Protein AF-A0A933H9B1-F1 (afdb_monomer)

Secondary structure (DSSP, 8-state):
--HHHHHTTT---HHHHHHSS-PPTTHHHHHHHHHHTT-HHHHHHHHHHHTTSS--S-HHHHHHHHHHHHHHTT-HHHHHHHHHHHHH-TTS-HHHHHHHHHHHHHTTPPPPTTTTT-EEEEEEEEEETTEEEEEEEETTS-EEEE-TTS-EEEE--TTSTTHHHHHHHHHHHHHHHTTSPP--PPP---TT-EEEEEEE-

Solvent-accessible surface area (backbone atoms only — not comparable to full-atom values): 11175 Å² total; per-residue (Å²): 132,61,69,76,60,38,61,66,71,29,63,67,54,71,63,57,60,58,73,71,51,84,66,62,92,54,71,67,38,52,32,52,50,27,51,74,69,67,34,50,66,60,22,48,53,49,49,62,53,47,72,74,44,93,78,62,83,47,67,59,57,54,23,55,54,47,16,50,44,26,43,77,69,70,38,52,69,60,13,51,53,28,33,48,50,47,48,66,44,90,87,55,55,35,58,59,28,35,27,34,38,50,54,36,43,76,72,75,44,77,66,57,83,89,49,36,71,42,52,32,26,36,35,38,36,40,16,39,91,92,44,41,35,37,40,28,23,20,50,73,19,31,35,38,37,35,43,61,86,71,52,75,49,79,43,78,66,79,83,54,85,77,23,57,58,20,32,49,53,24,54,56,46,47,74,47,52,86,78,50,81,91,78,86,77,80,77,85,59,46,64,84,37,75,42,78,47,81,39,48,71

Nearest PDB structures (foldseek):
  2vq2-assembly1_A-2  TM=7.554E-01  e=2.084E+00  Neisseria meningitidis
  8hmd-assembly1_B  TM=7.600E-01  e=7.229E+00  Tetrahymena thermophila
  6af0-assembly1_A  TM=5.732E-01  e=8.019E+00  Thermothelomyces thermophilus ATCC 42464

Sequence (201 aa):
MNELKQSLFAQHDFESLIFENKFRAGGIARIVQDLRSDDIESANHQLDLLRQSEEAEGELWYHIVGAFARHKAGRMLEAKTELRRVAELQSVDSLITLWAWNMLRAWGQLPEDDIARKVLGVVMEVGLDKGMDVMAAYEDGTSRYVSKTGSMIVWDDHGDHNNDLARRIVAAAQAIVNQLPASTAEAVTSTGNVQFSVLTV

Structure (mmCIF, N/CA/C/O backbone):
data_AF-A0A933H9B1-F1
#
_entry.id   AF-A0A933H9B1-F1
#
loop_
_atom_site.group_PDB
_atom_site.id
_atom_site.type_symbol
_atom_site.label_atom_id
_atom_site.label_alt_id
_atom_site.label_comp_id
_atom_site.label_asym_id
_atom_site.label_entity_id
_atom_site.label_seq_id
_atom_site.pdbx_PDB_ins_code
_atom_site.Cartn_x
_atom_site.Cartn_y
_atom_site.Cartn_z
_atom_site.occupancy
_atom_site.B_iso_or_equiv
_atom_site.auth_seq_id
_atom_site.auth_comp_id
_atom_site.auth_asym_id
_atom_site.auth_atom_id
_atom_site.pdbx_PDB_model_num
ATOM 1 N N . MET A 1 1 ? -17.185 -2.429 -1.139 1.00 56.22 1 MET A N 1
ATOM 2 C CA . MET A 1 1 ? -16.485 -1.461 -0.268 1.00 56.22 1 MET A CA 1
ATOM 3 C C . MET A 1 1 ? -16.183 -0.214 -1.098 1.00 56.22 1 MET A C 1
ATOM 5 O O . MET A 1 1 ? -15.917 -0.392 -2.274 1.00 56.22 1 MET A O 1
ATOM 9 N N . ASN A 1 2 ? -16.307 1.008 -0.563 1.00 70.31 2 ASN A N 1
ATOM 10 C CA . ASN A 1 2 ? -15.993 2.240 -1.317 1.00 70.31 2 ASN A CA 1
ATOM 11 C C . ASN A 1 2 ? -14.462 2.374 -1.511 1.00 70.31 2 ASN A C 1
ATOM 13 O O . ASN A 1 2 ? -13.724 2.046 -0.580 1.00 70.31 2 ASN A O 1
ATOM 17 N N . GLU A 1 3 ? -13.995 2.859 -2.666 1.00 72.81 3 GLU A N 1
ATOM 18 C CA . GLU A 1 3 ? -12.570 3.013 -3.037 1.00 72.81 3 GLU A CA 1
ATOM 19 C C . GLU A 1 3 ? -11.773 3.821 -1.999 1.00 72.81 3 GLU A C 1
ATOM 21 O O . GLU A 1 3 ? -10.666 3.443 -1.617 1.00 72.81 3 GLU A O 1
ATOM 26 N N . LEU A 1 4 ? -12.376 4.876 -1.436 1.00 78.62 4 LEU A N 1
ATOM 27 C CA . LEU A 1 4 ? -11.746 5.669 -0.372 1.00 78.62 4 LEU A CA 1
ATOM 28 C C . LEU A 1 4 ? -11.418 4.829 0.866 1.00 78.62 4 LEU A C 1
ATOM 30 O O . LEU A 1 4 ? -10.358 5.009 1.460 1.00 78.62 4 LEU A O 1
ATOM 34 N N . LYS A 1 5 ? -12.286 3.877 1.235 1.00 80.62 5 LYS A N 1
ATOM 35 C CA . LYS A 1 5 ? -12.001 2.958 2.342 1.00 80.62 5 LYS A CA 1
ATOM 36 C C . LYS A 1 5 ? -10.861 2.011 1.968 1.00 80.62 5 LYS A C 1
ATOM 38 O O . LYS A 1 5 ? -9.971 1.829 2.785 1.00 80.62 5 LYS A O 1
ATOM 43 N N . GLN A 1 6 ? -10.841 1.454 0.755 1.00 83.19 6 GLN A N 1
ATOM 44 C CA . GLN A 1 6 ? -9.768 0.546 0.311 1.00 83.19 6 GLN A CA 1
ATOM 45 C C . GLN A 1 6 ? -8.379 1.194 0.366 1.00 83.19 6 GLN A C 1
ATOM 47 O O . GLN A 1 6 ? -7.405 0.524 0.720 1.00 83.19 6 GLN A O 1
ATOM 52 N N . SER A 1 7 ? -8.302 2.504 0.111 1.00 82.75 7 SER A N 1
ATOM 53 C CA . SER A 1 7 ? -7.052 3.262 0.233 1.00 82.75 7 SER A CA 1
ATOM 54 C C . SER A 1 7 ? -6.445 3.236 1.638 1.00 82.75 7 SER A C 1
ATOM 56 O O . SER A 1 7 ? -5.228 3.323 1.780 1.00 82.75 7 SER A O 1
ATOM 58 N N . LEU A 1 8 ? -7.270 3.048 2.674 1.00 87.50 8 LEU A N 1
ATOM 59 C CA . LEU A 1 8 ? -6.830 2.954 4.067 1.00 87.50 8 LEU A CA 1
ATOM 60 C C . LEU A 1 8 ? -6.255 1.578 4.431 1.00 87.50 8 LEU A C 1
ATOM 62 O O . LEU A 1 8 ? -5.571 1.437 5.438 1.00 87.50 8 LEU A O 1
ATOM 66 N N . PHE A 1 9 ? -6.535 0.556 3.620 1.00 87.69 9 PHE A N 1
ATOM 67 C CA . PHE A 1 9 ? -6.059 -0.816 3.824 1.00 87.69 9 PHE A CA 1
ATOM 68 C C . PHE A 1 9 ? -4.889 -1.179 2.899 1.00 87.69 9 PHE A C 1
ATOM 70 O O . PHE A 1 9 ? -4.471 -2.337 2.876 1.00 87.69 9 PHE A O 1
ATOM 77 N N . ALA A 1 10 ? -4.375 -0.219 2.119 1.00 87.38 10 ALA A N 1
ATOM 78 C CA . ALA A 1 10 ? -3.347 -0.453 1.104 1.00 87.38 10 ALA A CA 1
ATOM 79 C C . ALA A 1 10 ? -3.754 -1.532 0.074 1.00 87.38 10 ALA A C 1
ATOM 81 O O . ALA A 1 10 ? -2.950 -2.383 -0.313 1.00 87.38 10 ALA A O 1
ATOM 82 N N . GLN A 1 11 ? -5.028 -1.534 -0.335 1.00 84.56 11 GLN A N 1
ATOM 83 C CA . GLN A 1 11 ? -5.622 -2.567 -1.200 1.00 84.56 11 GLN A CA 1
ATOM 84 C C . GLN A 1 11 ? -5.756 -2.152 -2.673 1.00 84.56 11 GLN A C 1
ATOM 86 O O . GLN A 1 11 ? -6.476 -2.803 -3.427 1.00 84.56 11 GLN A O 1
ATOM 91 N N . HIS A 1 12 ? -5.084 -1.083 -3.098 1.00 82.44 12 HIS A N 1
ATOM 92 C CA . HIS A 1 12 ? -5.056 -0.707 -4.511 1.00 82.44 12 HIS A CA 1
ATOM 93 C C . HIS A 1 12 ? -4.354 -1.779 -5.347 1.00 82.44 12 HIS A C 1
ATOM 95 O O . HIS A 1 12 ? -3.322 -2.319 -4.940 1.00 82.44 12 HIS A O 1
ATOM 101 N N . ASP A 1 13 ? -4.886 -2.058 -6.535 1.00 86.38 13 ASP A N 1
ATOM 102 C CA . ASP A 1 13 ? -4.150 -2.834 -7.525 1.00 86.38 13 ASP A CA 1
ATOM 103 C C . ASP A 1 13 ? -3.008 -2.006 -8.149 1.00 86.38 13 ASP A C 1
ATOM 105 O O . ASP A 1 13 ? -2.852 -0.803 -7.909 1.00 86.38 13 ASP A O 1
ATOM 109 N N . PHE A 1 14 ? -2.165 -2.683 -8.928 1.00 85.38 14 PHE A N 1
ATOM 110 C CA . PHE A 1 14 ? -1.031 -2.063 -9.610 1.00 85.38 14 PHE A CA 1
ATOM 111 C C . PHE A 1 14 ? -1.435 -0.953 -10.581 1.00 85.38 14 PHE A C 1
ATOM 113 O O . PHE A 1 14 ? -0.741 0.062 -10.667 1.00 85.38 14 PHE A O 1
ATOM 120 N N . GLU A 1 15 ? -2.509 -1.166 -11.340 1.00 87.88 15 GLU A N 1
ATOM 121 C CA . GLU A 1 15 ? -2.924 -0.241 -12.389 1.00 87.88 15 GLU A CA 1
ATOM 122 C C . GLU A 1 15 ? -3.432 1.053 -11.771 1.00 87.88 15 GLU A C 1
ATOM 124 O O . GLU A 1 15 ? -2.965 2.118 -12.165 1.00 87.88 15 GLU A O 1
ATOM 129 N N . SER A 1 16 ? -4.278 0.972 -10.744 1.00 86.44 16 SER A N 1
ATOM 130 C CA . SER A 1 16 ? -4.716 2.140 -9.980 1.00 86.44 16 SER A CA 1
ATOM 131 C C . SER A 1 16 ? -3.531 2.895 -9.381 1.00 86.44 16 SER A C 1
ATOM 133 O O . SER A 1 16 ? -3.399 4.098 -9.609 1.00 86.44 16 SER A O 1
ATOM 135 N N . LEU A 1 17 ? -2.607 2.211 -8.688 1.00 85.94 17 LEU A N 1
ATOM 136 C CA . LEU A 1 17 ? -1.476 2.892 -8.044 1.00 85.94 17 LEU A CA 1
ATOM 137 C C . LEU A 1 17 ? -0.591 3.642 -9.053 1.00 85.94 17 LEU A C 1
ATOM 139 O O . LEU A 1 17 ? -0.141 4.754 -8.774 1.00 85.94 17 LEU A O 1
ATOM 143 N N . ILE A 1 18 ? -0.327 3.042 -10.215 1.00 88.75 18 ILE A N 1
ATOM 144 C CA . ILE A 1 18 ? 0.562 3.621 -11.226 1.00 88.75 18 ILE A CA 1
ATOM 145 C C . ILE A 1 18 ? -0.183 4.660 -12.069 1.00 88.75 18 ILE A C 1
ATOM 147 O O . ILE A 1 18 ? 0.321 5.757 -12.298 1.00 88.75 18 ILE A O 1
ATOM 151 N N . PHE A 1 19 ? -1.380 4.352 -12.555 1.00 90.25 19 PHE A N 1
ATOM 152 C CA . PHE A 1 19 ? -2.072 5.192 -13.530 1.00 90.25 19 PHE A CA 1
ATOM 153 C C . PHE A 1 19 ? -2.851 6.354 -12.912 1.00 90.25 19 PHE A C 1
ATOM 155 O O . PHE A 1 19 ? -3.202 7.295 -13.630 1.00 90.25 19 PHE A O 1
ATOM 162 N N . GLU A 1 20 ? -3.077 6.360 -11.606 1.00 86.69 20 GLU A N 1
ATOM 163 C CA . GLU A 1 20 ? -3.646 7.526 -10.923 1.00 86.69 20 GLU A CA 1
ATOM 164 C C . GLU A 1 20 ? -2.553 8.492 -10.439 1.00 86.69 20 GLU A C 1
ATOM 166 O O . GLU A 1 20 ? -2.827 9.667 -10.175 1.00 86.69 20 GLU A O 1
ATOM 171 N N . ASN A 1 21 ? -1.293 8.040 -10.387 1.00 83.81 21 ASN A N 1
ATOM 172 C CA . ASN A 1 21 ? -0.181 8.874 -9.958 1.00 83.81 21 ASN A CA 1
ATOM 173 C C . ASN A 1 21 ? 0.245 9.888 -11.036 1.00 83.81 21 ASN A C 1
ATOM 175 O O . ASN A 1 21 ? 0.303 9.598 -12.235 1.00 83.81 21 ASN A O 1
ATOM 179 N N . LYS A 1 22 ? 0.575 11.106 -10.594 1.00 83.25 22 LYS A N 1
ATOM 180 C CA . LYS A 1 22 ? 1.060 12.192 -11.452 1.00 83.25 22 LYS A CA 1
ATOM 181 C C . LYS A 1 22 ? 2.582 12.238 -11.421 1.00 83.25 22 LYS A C 1
ATOM 183 O O . LYS A 1 22 ? 3.177 12.990 -10.651 1.00 83.25 22 LYS A O 1
ATOM 188 N N . PHE A 1 23 ? 3.204 11.472 -12.307 1.00 82.88 23 PHE A N 1
ATOM 189 C CA . PHE A 1 23 ? 4.649 11.525 -12.502 1.00 82.88 23 PHE A CA 1
ATOM 190 C C . PHE A 1 23 ? 5.071 12.846 -13.146 1.00 82.88 23 PHE A C 1
ATOM 192 O O . PHE A 1 23 ? 4.453 13.323 -14.101 1.00 82.88 23 PHE A O 1
ATOM 199 N N . ARG A 1 24 ? 6.154 13.435 -12.634 1.00 79.56 24 ARG A N 1
ATOM 200 C CA . ARG A 1 24 ? 6.832 14.548 -13.309 1.00 79.56 24 ARG A CA 1
ATOM 201 C C . ARG A 1 24 ? 7.479 14.039 -14.598 1.00 79.56 24 ARG A C 1
ATOM 203 O O . ARG A 1 24 ? 7.803 12.859 -14.703 1.00 79.56 24 ARG A O 1
ATOM 210 N N . ALA A 1 25 ? 7.661 14.928 -15.574 1.00 74.69 25 ALA A N 1
ATOM 211 C CA . ALA A 1 25 ? 8.358 14.587 -16.812 1.00 74.69 25 ALA A CA 1
ATOM 212 C C . ALA A 1 25 ? 9.746 14.000 -16.496 1.00 74.69 25 ALA A C 1
ATOM 214 O O . ALA A 1 25 ? 10.487 14.578 -15.709 1.00 74.69 25 ALA A O 1
ATOM 215 N N . GLY A 1 26 ? 10.070 12.851 -17.093 1.00 84.62 26 GLY A N 1
ATOM 216 C CA . GLY A 1 26 ? 11.287 12.092 -16.802 1.00 84.62 26 GLY A CA 1
ATOM 217 C C . GLY A 1 26 ? 11.176 10.640 -17.271 1.00 84.62 26 GLY A C 1
ATOM 218 O O . GLY A 1 26 ? 10.185 10.263 -17.907 1.00 84.62 26 GLY A O 1
ATOM 219 N N . GLY A 1 27 ? 12.182 9.820 -16.949 1.00 88.81 27 GLY A N 1
ATOM 220 C CA . GLY A 1 27 ? 12.244 8.413 -17.367 1.00 88.81 27 GLY A CA 1
ATOM 221 C C . GLY A 1 27 ? 11.030 7.594 -16.920 1.00 88.81 27 GLY A C 1
ATOM 222 O O . GLY A 1 27 ? 10.402 6.926 -17.740 1.00 88.81 27 GLY A O 1
ATOM 223 N N . ILE A 1 28 ? 10.628 7.724 -15.650 1.00 91.00 28 ILE A N 1
ATOM 224 C CA . ILE A 1 28 ? 9.462 7.014 -15.100 1.00 91.00 28 ILE A CA 1
ATOM 225 C C . ILE A 1 28 ? 8.165 7.391 -15.825 1.00 91.00 28 ILE A C 1
ATOM 227 O O . ILE A 1 28 ? 7.398 6.506 -16.195 1.00 91.00 28 ILE A O 1
ATOM 231 N N . ALA A 1 29 ? 7.924 8.680 -16.088 1.00 91.19 29 ALA A N 1
ATOM 232 C CA . ALA A 1 29 ? 6.714 9.111 -16.791 1.00 91.19 29 ALA A CA 1
ATOM 233 C C . ALA A 1 29 ? 6.613 8.511 -18.202 1.00 91.19 29 ALA A C 1
ATOM 235 O O . ALA A 1 29 ? 5.521 8.128 -18.621 1.00 91.19 29 ALA A O 1
ATOM 236 N N . ARG A 1 30 ? 7.744 8.384 -18.909 1.00 91.81 30 ARG A N 1
ATOM 237 C CA . ARG A 1 30 ? 7.793 7.732 -20.225 1.00 91.81 30 ARG A CA 1
ATOM 238 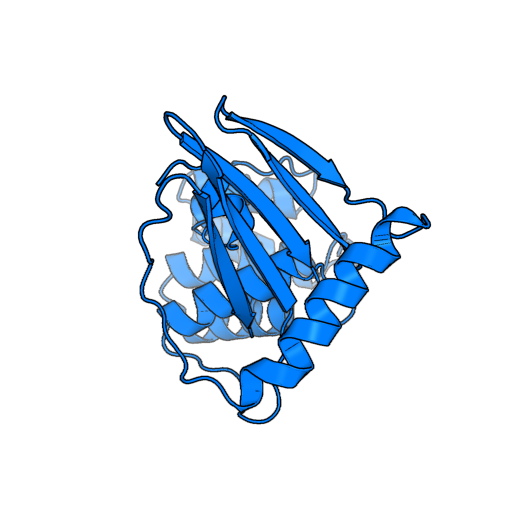C C . ARG A 1 30 ? 7.475 6.240 -20.124 1.00 91.81 30 ARG A C 1
ATOM 240 O O . ARG A 1 30 ? 6.615 5.767 -20.852 1.00 91.81 30 ARG A O 1
ATOM 247 N N . ILE A 1 31 ? 8.089 5.529 -19.176 1.00 94.00 31 ILE A N 1
ATOM 248 C CA . ILE A 1 31 ? 7.812 4.099 -18.948 1.00 94.00 31 ILE A CA 1
ATOM 249 C C . ILE A 1 31 ? 6.322 3.878 -18.652 1.00 94.00 31 ILE A C 1
ATOM 251 O O . ILE A 1 31 ? 5.699 2.967 -19.191 1.00 94.00 31 ILE A O 1
ATOM 255 N N . VAL A 1 32 ? 5.720 4.733 -17.822 1.00 93.88 32 VAL A N 1
ATOM 256 C CA . VAL A 1 32 ? 4.288 4.656 -17.500 1.00 93.88 32 VAL A CA 1
ATOM 257 C C . VAL A 1 32 ? 3.414 4.929 -18.726 1.00 93.88 32 VAL A C 1
ATOM 259 O O . VAL A 1 32 ? 2.363 4.307 -18.867 1.00 93.88 32 VAL A O 1
ATOM 262 N N . GLN A 1 33 ? 3.826 5.821 -19.629 1.00 94.62 33 GLN A N 1
ATOM 263 C CA . GLN A 1 33 ? 3.119 6.055 -20.890 1.00 94.62 33 GLN A CA 1
ATOM 264 C C . GLN A 1 33 ? 3.157 4.827 -21.813 1.00 94.62 33 GLN A C 1
ATOM 266 O O . GLN A 1 33 ? 2.121 4.477 -22.387 1.00 94.62 33 GLN A O 1
ATOM 271 N N . ASP A 1 34 ? 4.306 4.157 -21.914 1.00 96.44 34 ASP A N 1
ATOM 272 C CA . ASP A 1 34 ? 4.452 2.917 -22.686 1.00 96.44 34 ASP A CA 1
ATOM 273 C C . ASP A 1 34 ? 3.537 1.823 -22.110 1.00 96.44 34 ASP A C 1
ATOM 275 O O . ASP A 1 34 ? 2.743 1.223 -22.833 1.00 96.44 34 ASP A O 1
ATOM 279 N N . LEU A 1 35 ? 3.530 1.662 -20.780 1.00 95.81 35 LEU A N 1
ATOM 280 C CA . LEU A 1 35 ? 2.650 0.721 -20.076 1.00 95.81 35 LEU A CA 1
ATOM 281 C C . LEU A 1 35 ? 1.156 1.015 -20.276 1.00 95.81 35 LEU A C 1
ATOM 283 O O . LEU A 1 35 ? 0.371 0.084 -20.433 1.00 95.81 35 LEU A O 1
ATOM 287 N N . ARG A 1 36 ? 0.743 2.291 -20.293 1.00 94.38 36 ARG A N 1
ATOM 288 C CA . ARG A 1 36 ? -0.650 2.677 -20.609 1.00 94.38 36 ARG A CA 1
ATOM 289 C C . ARG A 1 36 ? -1.050 2.321 -22.037 1.00 94.38 36 ARG A C 1
ATOM 291 O O . ARG A 1 36 ? -2.233 2.136 -22.304 1.00 94.38 36 ARG A O 1
ATOM 298 N N . SER A 1 37 ? -0.075 2.280 -22.939 1.00 95.31 37 SER A N 1
ATOM 299 C CA . SER A 1 37 ? -0.269 1.950 -24.351 1.00 95.31 37 SER A CA 1
ATOM 300 C C . SER A 1 37 ? -0.103 0.449 -24.625 1.00 95.31 37 SER A C 1
ATOM 302 O O . SER A 1 37 ? -0.130 0.050 -25.784 1.00 95.31 37 SER A O 1
ATOM 304 N N . ASP A 1 38 ? 0.065 -0.360 -23.569 1.00 95.31 38 ASP A N 1
ATOM 305 C CA . ASP A 1 38 ? 0.368 -1.798 -23.617 1.00 95.31 38 ASP A CA 1
ATOM 306 C C . ASP A 1 38 ? 1.674 -2.138 -24.370 1.00 95.31 38 ASP A C 1
ATOM 308 O O . ASP A 1 38 ? 1.895 -3.270 -24.794 1.00 95.31 38 ASP A O 1
ATOM 312 N N . ASP A 1 39 ? 2.588 -1.167 -24.504 1.00 97.25 39 ASP A N 1
ATOM 313 C CA . ASP A 1 39 ? 3.920 -1.365 -25.085 1.00 97.25 39 ASP A CA 1
ATOM 314 C C . ASP A 1 39 ? 4.902 -1.852 -24.007 1.00 97.25 39 ASP A C 1
ATOM 316 O O . ASP A 1 39 ? 5.760 -1.130 -23.487 1.00 97.25 39 ASP A O 1
ATOM 320 N N . ILE A 1 40 ? 4.720 -3.114 -23.615 1.00 96.62 40 ILE A N 1
ATOM 321 C CA . ILE A 1 40 ? 5.489 -3.746 -22.538 1.00 96.62 40 ILE A CA 1
ATOM 322 C C . ILE A 1 40 ? 6.974 -3.889 -22.911 1.00 96.62 40 ILE A C 1
ATOM 324 O O . ILE A 1 40 ? 7.836 -3.825 -22.030 1.00 96.62 40 ILE A O 1
ATOM 328 N N . GLU A 1 41 ? 7.298 -4.069 -24.193 1.00 95.62 41 GLU A N 1
ATOM 329 C CA . GLU A 1 41 ? 8.686 -4.176 -24.655 1.00 95.62 41 GLU A CA 1
ATOM 330 C C . GLU A 1 41 ? 9.421 -2.840 -24.525 1.00 95.62 41 GLU A C 1
ATOM 332 O O . GLU A 1 41 ? 10.493 -2.802 -23.910 1.00 95.62 41 GLU A O 1
ATOM 337 N N . SER A 1 42 ? 8.825 -1.741 -25.011 1.00 96.56 42 SER A N 1
ATOM 338 C CA . SER A 1 42 ? 9.404 -0.403 -24.848 1.00 96.56 42 SER A CA 1
ATOM 339 C C . SER A 1 42 ? 9.555 -0.044 -23.371 1.00 96.56 42 SER A C 1
ATOM 341 O O . SER A 1 42 ? 10.641 0.361 -22.948 1.00 96.56 42 SER A O 1
ATOM 343 N N . ALA A 1 43 ? 8.527 -0.300 -22.551 1.00 96.19 43 ALA A N 1
ATOM 344 C CA . ALA A 1 43 ? 8.573 -0.025 -21.117 1.00 96.19 43 ALA A CA 1
ATOM 345 C C . ALA A 1 43 ? 9.756 -0.725 -20.421 1.00 96.19 43 ALA A C 1
ATOM 347 O O . ALA A 1 43 ? 10.486 -0.107 -19.641 1.00 96.19 43 ALA A O 1
ATOM 348 N N . ASN A 1 44 ? 9.976 -2.010 -20.718 1.00 93.94 44 ASN A N 1
ATOM 349 C CA . ASN A 1 44 ? 11.092 -2.768 -20.150 1.00 93.94 44 ASN A CA 1
ATOM 350 C C . ASN A 1 44 ? 12.451 -2.293 -20.685 1.00 93.94 44 ASN A C 1
ATOM 352 O O . ASN A 1 44 ? 13.398 -2.185 -19.908 1.00 93.94 44 ASN A O 1
ATOM 356 N N . HIS A 1 45 ? 12.543 -1.941 -21.969 1.00 93.62 45 HIS A N 1
ATOM 357 C CA . HIS A 1 45 ? 13.762 -1.364 -22.529 1.00 93.62 45 HIS A CA 1
ATOM 358 C C . HIS A 1 45 ? 14.125 -0.027 -21.860 1.00 93.62 45 HIS A C 1
ATOM 360 O O . HIS A 1 45 ? 15.275 0.188 -21.477 1.00 93.62 45 HIS A O 1
ATOM 366 N N . GLN A 1 46 ? 13.144 0.857 -21.656 1.00 92.06 46 GLN A N 1
ATOM 367 C CA . GLN A 1 46 ? 13.347 2.134 -20.967 1.00 92.06 46 GLN A CA 1
ATOM 368 C C . GLN A 1 46 ? 13.751 1.936 -19.495 1.00 92.06 46 GLN A C 1
ATOM 370 O O . GLN A 1 46 ? 14.591 2.685 -19.000 1.00 92.06 46 GLN A O 1
ATOM 375 N N . LEU A 1 47 ? 13.219 0.918 -18.805 1.00 91.38 47 LEU A N 1
ATOM 376 C CA . LEU A 1 47 ? 13.655 0.555 -17.447 1.00 91.38 47 LEU A CA 1
ATOM 377 C C . LEU A 1 47 ? 15.137 0.156 -17.405 1.00 91.38 47 LEU A C 1
ATOM 379 O O . LEU A 1 47 ? 15.867 0.616 -16.526 1.00 91.38 47 LEU A O 1
ATOM 383 N N . ASP A 1 48 ? 15.595 -0.654 -18.362 1.00 89.56 48 ASP A N 1
ATOM 384 C CA . ASP A 1 48 ? 16.994 -1.090 -18.430 1.00 89.56 48 ASP A CA 1
ATOM 385 C C . ASP A 1 48 ? 17.958 0.070 -18.723 1.00 89.56 48 ASP A C 1
ATOM 387 O O . ASP A 1 48 ? 19.077 0.089 -18.200 1.00 89.56 48 ASP A O 1
ATOM 391 N N . LEU A 1 49 ? 17.520 1.052 -19.520 1.00 89.00 49 LEU A N 1
ATOM 392 C CA . LEU A 1 49 ? 18.262 2.293 -19.757 1.00 89.00 49 LEU A CA 1
ATOM 393 C C . LEU A 1 49 ? 18.288 3.185 -18.510 1.00 89.00 49 LEU A C 1
ATOM 395 O O . LEU A 1 49 ? 19.352 3.666 -18.122 1.00 89.00 49 LEU A O 1
ATOM 399 N N . LEU A 1 50 ? 17.136 3.377 -17.858 1.00 87.44 50 LEU A N 1
ATOM 400 C CA . LEU A 1 50 ? 17.010 4.226 -16.671 1.00 87.44 50 LEU A CA 1
ATOM 401 C C . LEU A 1 50 ? 17.884 3.715 -15.520 1.00 87.44 50 LEU A C 1
ATOM 403 O O . LEU A 1 50 ? 18.532 4.512 -14.846 1.00 87.44 50 LEU A O 1
ATOM 407 N N . ARG A 1 51 ? 17.988 2.389 -15.357 1.00 83.19 51 ARG A N 1
ATOM 408 C CA . ARG A 1 51 ? 18.874 1.748 -14.370 1.00 83.19 51 ARG A CA 1
ATOM 409 C C . ARG A 1 51 ? 20.346 2.149 -14.521 1.00 83.19 51 ARG A C 1
ATOM 411 O O . ARG A 1 51 ? 21.087 2.112 -13.543 1.00 83.19 51 ARG A O 1
ATOM 418 N N . GLN A 1 52 ? 20.782 2.463 -15.739 1.00 77.94 52 GLN A N 1
ATOM 419 C CA . GLN A 1 52 ? 22.168 2.831 -16.044 1.00 77.94 52 GLN A CA 1
ATOM 420 C C . GLN A 1 52 ? 22.423 4.340 -15.920 1.00 77.94 52 GLN A C 1
ATOM 422 O O . GLN A 1 52 ? 23.569 4.769 -16.025 1.00 77.94 52 GLN A O 1
ATOM 427 N N . SER A 1 53 ? 21.376 5.142 -15.714 1.00 69.12 53 SER A N 1
ATOM 428 C CA . SER A 1 53 ? 21.474 6.595 -15.577 1.00 69.12 53 SER A CA 1
ATOM 429 C C . SER A 1 53 ? 21.635 7.023 -14.114 1.00 69.12 53 SER A C 1
ATOM 431 O O . SER A 1 53 ? 21.137 6.362 -13.206 1.00 69.12 53 SER A O 1
ATOM 433 N N . GLU A 1 54 ? 22.288 8.163 -13.883 1.00 61.00 54 GLU A N 1
ATOM 434 C CA . GLU A 1 54 ? 22.358 8.810 -12.559 1.00 61.00 54 GLU A CA 1
ATOM 435 C C . GLU A 1 54 ? 21.038 9.520 -12.179 1.00 61.00 54 GLU A C 1
ATOM 437 O O . GLU A 1 54 ? 20.881 9.980 -11.052 1.00 61.00 54 GLU A O 1
ATOM 442 N N . GLU A 1 55 ? 20.061 9.574 -13.096 1.00 59.88 55 GLU A N 1
ATOM 443 C CA . GLU A 1 55 ? 18.742 10.206 -12.933 1.00 59.88 55 GLU A CA 1
ATOM 444 C C . GLU A 1 55 ? 17.750 9.351 -12.125 1.00 59.88 55 GLU A C 1
ATOM 446 O O . GLU A 1 55 ? 16.541 9.425 -12.345 1.00 59.88 55 GLU A O 1
ATOM 451 N N . ALA A 1 56 ? 18.217 8.535 -11.177 1.00 57.72 56 ALA A N 1
ATOM 452 C CA . ALA A 1 56 ? 17.340 7.757 -10.302 1.00 57.72 56 ALA A CA 1
ATOM 453 C C . ALA A 1 56 ? 16.636 8.658 -9.261 1.00 57.72 56 ALA A C 1
ATOM 455 O O . ALA A 1 56 ? 16.725 8.441 -8.052 1.00 57.72 56 ALA A O 1
ATOM 456 N N . GLU A 1 57 ? 15.916 9.686 -9.726 1.00 51.25 57 GLU A N 1
ATOM 457 C CA . GLU A 1 57 ? 14.852 10.335 -8.971 1.00 51.25 57 GLU A CA 1
ATOM 458 C C . GLU A 1 57 ? 13.798 9.270 -8.638 1.00 51.25 57 GLU A C 1
ATOM 460 O O . GLU A 1 57 ? 12.928 8.920 -9.436 1.00 51.25 57 GLU A O 1
ATOM 465 N N . GLY A 1 58 ? 13.917 8.742 -7.420 1.00 63.22 58 GLY A N 1
ATOM 466 C CA . GLY A 1 58 ? 12.953 7.861 -6.779 1.00 63.22 58 GLY A CA 1
ATOM 467 C C . GLY A 1 58 ? 13.205 6.378 -7.030 1.00 63.22 58 GLY A C 1
ATOM 468 O O . GLY A 1 58 ? 12.436 5.745 -7.753 1.00 63.22 58 GLY A O 1
ATOM 469 N N . GLU A 1 59 ? 14.208 5.808 -6.349 1.00 75.62 59 GLU A N 1
ATOM 470 C CA . GLU A 1 59 ? 14.434 4.352 -6.220 1.00 75.62 59 GLU A CA 1
ATOM 471 C C . GLU A 1 59 ? 13.112 3.584 -6.009 1.00 75.62 59 GLU A C 1
ATOM 473 O O . GLU A 1 59 ? 12.854 2.572 -6.661 1.00 75.62 59 GLU A O 1
ATOM 478 N N . LEU A 1 60 ? 12.203 4.150 -5.207 1.00 87.50 60 LEU A N 1
ATOM 479 C CA . LEU A 1 60 ? 10.853 3.635 -4.987 1.00 87.50 60 LEU A CA 1
ATOM 480 C C . LEU A 1 60 ? 10.043 3.425 -6.281 1.00 87.50 60 LEU A C 1
ATOM 482 O O . LEU A 1 60 ? 9.560 2.323 -6.542 1.00 87.50 60 LEU A O 1
ATOM 486 N N . TRP A 1 61 ? 9.862 4.471 -7.092 1.00 89.00 61 TRP A N 1
ATOM 487 C CA . TRP A 1 61 ? 8.998 4.402 -8.275 1.00 89.00 61 TRP A CA 1
ATOM 488 C C . TRP A 1 61 ? 9.608 3.568 -9.393 1.00 89.00 61 TRP A C 1
ATOM 490 O O . TRP A 1 61 ? 8.867 2.892 -10.107 1.00 89.00 61 TRP A O 1
ATOM 500 N N . TYR A 1 62 ? 10.938 3.545 -9.500 1.00 90.56 62 TYR A N 1
ATOM 501 C CA . TYR A 1 62 ? 11.631 2.603 -10.374 1.00 90.56 62 TYR A CA 1
ATOM 502 C C . TYR A 1 62 ? 11.251 1.153 -10.032 1.00 90.56 62 TYR A C 1
ATOM 504 O O . TYR A 1 62 ? 10.873 0.390 -10.924 1.00 90.56 62 TYR A O 1
ATOM 512 N N . HIS A 1 63 ? 11.278 0.781 -8.749 1.00 92.69 63 HIS A N 1
ATOM 513 C CA . HIS A 1 63 ? 10.935 -0.575 -8.322 1.00 92.69 63 HIS A CA 1
ATOM 514 C C . HIS A 1 63 ? 9.441 -0.894 -8.485 1.00 92.69 63 HIS A C 1
ATOM 516 O O . HIS A 1 63 ? 9.108 -1.967 -8.989 1.00 92.69 63 HIS A O 1
ATOM 522 N N . ILE A 1 64 ? 8.533 0.033 -8.151 1.00 93.50 64 ILE A N 1
ATOM 523 C CA . ILE A 1 64 ? 7.078 -0.164 -8.322 1.00 93.50 64 ILE A CA 1
ATOM 524 C C . ILE A 1 64 ? 6.717 -0.363 -9.801 1.00 93.50 64 ILE A C 1
ATOM 526 O O . ILE A 1 64 ? 6.077 -1.353 -10.168 1.00 93.50 64 ILE A O 1
ATOM 530 N N . VAL A 1 65 ? 7.150 0.559 -10.665 1.00 94.38 65 VAL A N 1
ATOM 531 C CA . VAL A 1 65 ? 6.858 0.515 -12.107 1.00 94.38 65 VAL A CA 1
ATOM 532 C C . VAL A 1 65 ? 7.564 -0.676 -12.757 1.00 94.38 65 VAL A C 1
ATOM 534 O O . VAL A 1 65 ? 6.980 -1.377 -13.585 1.00 94.38 65 VAL A O 1
ATOM 537 N N . GLY A 1 66 ? 8.794 -0.964 -12.327 1.00 94.56 66 GLY A N 1
ATOM 538 C CA . GLY A 1 66 ? 9.553 -2.127 -12.760 1.00 94.56 66 GLY A CA 1
ATOM 539 C C . GLY A 1 66 ? 8.889 -3.454 -12.398 1.00 94.56 66 GLY A C 1
ATOM 540 O O . GLY A 1 66 ? 8.883 -4.369 -13.223 1.00 94.56 66 GLY A O 1
ATOM 541 N N . ALA A 1 67 ? 8.311 -3.573 -11.200 1.00 95.94 67 ALA A N 1
ATOM 542 C CA . ALA A 1 67 ? 7.561 -4.758 -10.796 1.00 95.94 67 ALA A CA 1
ATOM 543 C C . ALA A 1 67 ? 6.348 -4.981 -11.711 1.00 95.94 67 ALA A C 1
ATOM 545 O O . ALA A 1 67 ? 6.129 -6.096 -12.189 1.00 95.94 67 ALA A O 1
ATOM 546 N N . PHE A 1 68 ? 5.609 -3.914 -12.024 1.00 95.88 68 PHE A N 1
ATOM 547 C CA . PHE A 1 68 ? 4.445 -3.983 -12.904 1.00 95.88 68 PHE A CA 1
ATOM 548 C C . PHE A 1 68 ? 4.800 -4.365 -14.346 1.00 95.88 68 PHE A C 1
ATOM 550 O O . PHE A 1 68 ? 4.201 -5.287 -14.901 1.00 95.88 68 PHE A O 1
ATOM 557 N N . ALA A 1 69 ? 5.814 -3.726 -14.936 1.00 96.31 69 ALA A N 1
ATOM 558 C CA . ALA A 1 69 ? 6.262 -4.029 -16.297 1.00 96.31 69 ALA A CA 1
ATOM 559 C C . ALA A 1 69 ? 6.726 -5.490 -16.443 1.00 96.31 69 ALA A C 1
ATOM 561 O O . ALA A 1 69 ? 6.401 -6.168 -17.421 1.00 96.31 69 ALA A O 1
ATOM 562 N N . ARG A 1 70 ? 7.445 -6.009 -15.439 1.00 95.44 70 ARG A N 1
ATOM 563 C CA . ARG A 1 70 ? 7.884 -7.413 -15.391 1.00 95.44 70 ARG A CA 1
ATOM 564 C C . ARG A 1 70 ? 6.721 -8.372 -15.180 1.00 95.44 70 ARG A C 1
ATOM 566 O O . ARG A 1 70 ? 6.702 -9.430 -15.804 1.00 95.44 70 ARG A O 1
ATOM 573 N N . HIS A 1 71 ? 5.741 -8.001 -14.356 1.00 96.00 71 HIS A N 1
ATOM 574 C CA . HIS A 1 71 ? 4.518 -8.777 -14.176 1.00 96.00 71 HIS A CA 1
ATOM 575 C C . HIS A 1 71 ? 3.742 -8.910 -15.495 1.00 96.00 71 HIS A C 1
ATOM 577 O O . HIS A 1 71 ? 3.436 -10.031 -15.902 1.00 96.00 71 HIS A O 1
ATOM 583 N N . LYS A 1 72 ? 3.516 -7.795 -16.208 1.00 95.00 72 LYS A N 1
ATOM 584 C CA . LYS A 1 72 ? 2.874 -7.776 -17.536 1.00 95.00 72 LYS A CA 1
ATOM 585 C C . LYS A 1 72 ? 3.647 -8.598 -18.574 1.00 95.00 72 LYS A C 1
ATOM 587 O O . LYS A 1 72 ? 3.035 -9.272 -19.393 1.00 95.00 72 LYS A O 1
ATOM 592 N N . ALA A 1 73 ? 4.977 -8.626 -18.488 1.00 95.56 73 ALA A N 1
ATOM 593 C CA . ALA A 1 73 ? 5.836 -9.455 -19.338 1.00 95.56 73 ALA A CA 1
ATOM 594 C C . ALA A 1 73 ? 5.888 -10.951 -18.940 1.00 95.56 73 ALA A C 1
ATOM 596 O O . ALA A 1 73 ? 6.672 -11.707 -19.511 1.00 95.56 73 ALA A O 1
ATOM 597 N N . GLY A 1 74 ? 5.136 -11.395 -17.923 1.00 95.81 74 GLY A N 1
ATOM 598 C CA . GLY A 1 74 ? 5.177 -12.776 -17.417 1.00 95.81 74 GLY A CA 1
ATOM 599 C C . GLY A 1 74 ? 6.430 -13.124 -16.596 1.00 95.81 74 GLY A C 1
ATOM 600 O O . GLY A 1 74 ? 6.619 -14.273 -16.192 1.00 95.81 74 GLY A O 1
ATOM 601 N N . ARG A 1 75 ? 7.282 -12.140 -16.289 1.00 96.12 75 ARG A N 1
ATOM 602 C CA . ARG A 1 75 ? 8.557 -12.292 -15.564 1.00 96.12 75 ARG A CA 1
ATOM 603 C C . ARG A 1 75 ? 8.340 -12.187 -14.055 1.00 96.12 75 ARG A C 1
ATOM 605 O O . ARG A 1 75 ? 8.871 -11.312 -13.374 1.00 96.12 75 ARG A O 1
ATOM 612 N N . MET A 1 76 ? 7.529 -13.103 -13.525 1.00 96.44 76 MET A N 1
ATOM 613 C CA . MET A 1 76 ? 7.029 -13.068 -12.143 1.00 96.44 76 MET A CA 1
ATOM 614 C C . MET A 1 76 ? 8.137 -13.066 -11.078 1.00 96.44 76 MET A C 1
ATOM 616 O O . MET A 1 76 ? 7.993 -12.409 -10.050 1.00 96.44 76 MET A O 1
ATOM 620 N N . LEU A 1 77 ? 9.238 -13.794 -11.298 1.00 97.06 77 LEU A N 1
ATOM 621 C CA . LEU A 1 77 ? 10.352 -13.817 -10.345 1.00 97.06 77 LEU A CA 1
ATOM 622 C C . LEU A 1 77 ? 10.980 -12.428 -10.201 1.00 97.06 77 LEU A C 1
ATOM 624 O O . LEU A 1 77 ? 11.133 -11.942 -9.086 1.00 97.06 77 LEU A O 1
ATOM 628 N N . GLU A 1 78 ? 11.272 -11.772 -11.324 1.00 95.75 78 GLU A N 1
ATOM 629 C CA . GLU A 1 78 ? 11.832 -10.424 -11.309 1.00 95.75 78 GLU A CA 1
ATOM 630 C C . GLU A 1 78 ? 10.835 -9.416 -10.721 1.00 95.75 78 GLU A C 1
ATOM 632 O O . GLU A 1 78 ? 11.221 -8.576 -9.916 1.00 95.75 78 GLU A O 1
ATOM 637 N N . ALA A 1 79 ? 9.543 -9.530 -11.055 1.00 96.44 79 ALA A N 1
ATOM 638 C CA . ALA A 1 79 ? 8.502 -8.669 -10.492 1.00 96.44 79 ALA A CA 1
ATOM 639 C C . ALA A 1 79 ? 8.451 -8.742 -8.955 1.00 96.44 79 ALA A C 1
ATOM 641 O O . ALA A 1 79 ? 8.418 -7.713 -8.280 1.00 96.44 79 ALA A O 1
ATOM 642 N N . LYS A 1 80 ? 8.510 -9.959 -8.397 1.00 97.00 80 LYS A N 1
ATOM 643 C CA . LYS A 1 80 ? 8.585 -10.187 -6.947 1.00 97.00 80 LYS A CA 1
ATOM 644 C C . LYS A 1 80 ? 9.854 -9.603 -6.339 1.00 97.00 80 LYS A C 1
ATOM 646 O O . LYS A 1 80 ? 9.786 -9.034 -5.256 1.00 97.00 80 LYS A O 1
ATOM 651 N N . THR A 1 81 ? 10.998 -9.738 -7.011 1.00 95.81 81 THR A N 1
ATOM 652 C CA . THR A 1 81 ? 12.265 -9.163 -6.542 1.00 95.81 81 THR A CA 1
ATOM 653 C C . THR A 1 81 ? 12.190 -7.643 -6.442 1.00 95.81 81 THR A C 1
ATOM 655 O O . THR A 1 81 ? 12.618 -7.092 -5.435 1.00 95.81 81 THR A O 1
ATOM 658 N N . GLU A 1 82 ? 11.631 -6.966 -7.444 1.00 94.50 82 GLU A N 1
ATOM 659 C CA . GLU A 1 82 ? 11.492 -5.505 -7.413 1.00 94.50 82 GLU A CA 1
ATOM 660 C C . GLU A 1 82 ? 10.527 -5.051 -6.314 1.00 94.50 82 GLU A C 1
ATOM 662 O O . GLU A 1 82 ? 10.834 -4.147 -5.542 1.00 94.50 82 GLU A O 1
ATOM 667 N N . LEU A 1 83 ? 9.388 -5.729 -6.175 1.00 94.69 83 LEU A N 1
ATOM 668 C CA . LEU A 1 83 ? 8.401 -5.392 -5.155 1.00 94.69 83 LEU A CA 1
ATOM 669 C C . LEU A 1 83 ? 8.905 -5.668 -3.728 1.00 94.69 83 LEU A C 1
ATOM 671 O O . LEU A 1 83 ? 8.592 -4.923 -2.803 1.00 94.69 83 LEU A O 1
ATOM 675 N N . ARG A 1 84 ? 9.737 -6.700 -3.551 1.00 94.88 84 ARG A N 1
ATOM 676 C CA . ARG A 1 84 ? 10.430 -6.966 -2.285 1.00 94.88 84 ARG A CA 1
ATOM 677 C C . ARG A 1 84 ? 11.374 -5.825 -1.909 1.00 94.88 84 ARG A C 1
ATOM 679 O O . ARG A 1 84 ? 11.384 -5.429 -0.753 1.00 94.88 84 ARG A O 1
ATOM 686 N N . ARG A 1 85 ? 12.089 -5.236 -2.876 1.00 93.00 85 ARG A N 1
ATOM 687 C CA . ARG A 1 85 ? 12.915 -4.045 -2.609 1.00 93.00 85 ARG A CA 1
ATOM 688 C C . ARG A 1 85 ? 12.065 -2.899 -2.080 1.00 93.00 85 ARG A C 1
ATOM 690 O O . ARG A 1 85 ? 12.436 -2.318 -1.074 1.00 93.00 85 ARG A O 1
ATOM 697 N N . VAL A 1 86 ? 10.902 -2.637 -2.686 1.00 92.62 86 VAL A N 1
ATOM 698 C CA . VAL A 1 86 ? 9.957 -1.618 -2.185 1.00 92.62 86 VAL A CA 1
ATOM 699 C C . VAL A 1 86 ? 9.590 -1.867 -0.724 1.00 92.62 86 VAL A C 1
ATOM 701 O O . VAL A 1 86 ? 9.647 -0.946 0.083 1.00 92.62 86 VAL A O 1
ATOM 704 N N . ALA A 1 87 ? 9.244 -3.109 -0.391 1.00 92.50 87 ALA A N 1
ATOM 705 C CA . ALA A 1 87 ? 8.840 -3.514 0.951 1.00 92.50 87 ALA A CA 1
ATOM 706 C C . ALA A 1 87 ? 9.963 -3.437 2.008 1.00 92.50 87 ALA A C 1
ATOM 708 O O . ALA A 1 87 ? 9.672 -3.385 3.202 1.00 92.50 87 ALA A O 1
ATOM 709 N N . GLU A 1 88 ? 11.228 -3.456 1.584 1.00 89.19 88 GLU A N 1
ATOM 710 C CA . GLU A 1 88 ? 12.413 -3.477 2.455 1.00 89.19 88 GLU A CA 1
ATOM 711 C C . GLU A 1 88 ? 13.144 -2.117 2.514 1.00 89.19 88 GLU A C 1
ATOM 713 O O . GLU A 1 88 ? 14.081 -1.946 3.300 1.00 89.19 88 GLU A O 1
ATOM 718 N N . LEU A 1 89 ? 12.723 -1.126 1.718 1.00 86.75 89 LEU A N 1
ATOM 719 C CA . LEU A 1 89 ? 13.287 0.226 1.749 1.00 86.75 89 LEU A CA 1
ATOM 720 C C . LEU A 1 89 ? 12.971 0.922 3.085 1.00 86.75 89 LEU A C 1
ATOM 722 O O . LEU A 1 89 ? 11.816 1.140 3.439 1.00 86.75 89 LEU A O 1
ATOM 726 N N . GLN A 1 90 ? 14.013 1.344 3.809 1.00 72.69 90 GLN A N 1
ATOM 727 C CA . GLN A 1 90 ? 13.881 1.905 5.165 1.00 72.69 90 GLN A CA 1
ATOM 728 C C . GLN A 1 90 ? 13.120 3.237 5.239 1.00 72.69 90 GLN A C 1
ATOM 730 O O . GLN A 1 90 ? 12.588 3.575 6.292 1.00 72.69 90 GLN A O 1
ATOM 735 N N . SER A 1 91 ? 13.098 4.013 4.154 1.00 71.56 91 SER A N 1
ATOM 736 C CA . SER A 1 91 ? 12.510 5.357 4.106 1.00 71.56 91 SER A CA 1
ATOM 737 C C . SER A 1 91 ? 11.147 5.402 3.412 1.00 71.56 91 SER A C 1
ATOM 739 O O . SER A 1 91 ? 10.747 6.464 2.942 1.00 71.56 91 SER A O 1
ATOM 741 N N . VAL A 1 92 ? 10.485 4.256 3.243 1.00 78.75 92 VAL A N 1
ATOM 742 C CA . VAL A 1 92 ? 9.191 4.173 2.559 1.00 78.75 92 VAL A CA 1
ATOM 743 C C . VAL A 1 92 ? 8.053 4.257 3.566 1.00 78.75 92 VAL A C 1
ATOM 745 O O . VAL A 1 92 ? 8.087 3.615 4.616 1.00 78.75 92 VAL A O 1
ATOM 748 N N . ASP A 1 93 ? 7.028 5.029 3.210 1.00 87.75 93 ASP A N 1
ATOM 749 C CA . ASP A 1 93 ? 5.808 5.176 3.998 1.00 87.75 93 ASP A CA 1
ATOM 750 C C . ASP A 1 93 ? 5.170 3.813 4.292 1.00 87.75 93 ASP A C 1
ATOM 752 O O . ASP A 1 93 ? 5.101 2.914 3.444 1.00 87.75 93 ASP A O 1
ATOM 756 N N . SER A 1 94 ? 4.619 3.675 5.493 1.00 92.56 94 SER A N 1
ATOM 757 C CA . SER A 1 94 ? 3.999 2.445 5.998 1.00 92.56 94 SER A CA 1
ATOM 758 C C . SER A 1 94 ? 2.920 1.925 5.050 1.00 92.56 94 SER A C 1
ATOM 760 O O . SER A 1 94 ? 2.783 0.716 4.866 1.00 92.56 94 SER A O 1
ATOM 762 N N . LEU A 1 95 ? 2.166 2.834 4.419 1.00 90.94 95 LEU A N 1
ATOM 763 C CA . LEU A 1 95 ? 1.106 2.489 3.475 1.00 90.94 95 LEU A CA 1
ATOM 764 C C . LEU A 1 95 ? 1.651 1.829 2.201 1.00 90.94 95 LEU A C 1
ATOM 766 O O . LEU A 1 95 ? 1.066 0.864 1.711 1.00 90.94 95 LEU A O 1
ATOM 770 N N . ILE A 1 96 ? 2.775 2.321 1.677 1.00 91.69 96 ILE A N 1
ATOM 771 C CA . ILE A 1 96 ? 3.416 1.748 0.488 1.00 91.69 96 ILE A CA 1
ATOM 772 C C . ILE A 1 96 ? 4.061 0.401 0.829 1.00 91.69 96 ILE A C 1
ATOM 774 O O . ILE A 1 96 ? 3.939 -0.548 0.054 1.00 91.69 96 ILE A O 1
ATOM 778 N N . THR A 1 97 ? 4.655 0.278 2.017 1.00 94.00 97 THR A N 1
ATOM 779 C CA . THR A 1 97 ? 5.169 -0.999 2.530 1.00 94.00 97 THR A CA 1
ATOM 780 C C . THR A 1 97 ? 4.049 -2.037 2.677 1.00 94.00 97 THR A C 1
ATOM 782 O O . THR A 1 97 ? 4.182 -3.165 2.199 1.00 94.00 97 THR A O 1
ATOM 785 N N . LEU A 1 98 ? 2.905 -1.655 3.261 1.00 94.31 98 LEU A N 1
ATOM 786 C CA . LEU A 1 98 ? 1.710 -2.504 3.354 1.00 94.31 98 LEU A CA 1
ATOM 787 C C . LEU A 1 98 ? 1.185 -2.917 1.977 1.00 94.31 98 LEU A C 1
ATOM 789 O O . LEU A 1 98 ? 0.844 -4.082 1.773 1.00 94.31 98 LEU A O 1
ATOM 793 N N . TRP A 1 99 ? 1.137 -1.981 1.027 1.00 94.12 99 TRP A N 1
ATOM 794 C CA . TRP A 1 99 ? 0.711 -2.259 -0.343 1.00 94.12 99 TRP A CA 1
ATOM 795 C C . TRP A 1 99 ? 1.627 -3.291 -1.014 1.00 94.12 99 TRP A C 1
ATOM 797 O O . TRP A 1 99 ? 1.144 -4.277 -1.579 1.00 94.12 99 TRP A O 1
ATOM 807 N N . ALA A 1 100 ? 2.947 -3.118 -0.893 1.00 95.00 100 ALA A N 1
ATOM 808 C CA . ALA A 1 100 ? 3.921 -4.037 -1.468 1.00 95.00 100 ALA A CA 1
ATOM 809 C C . ALA A 1 100 ? 3.778 -5.449 -0.880 1.00 95.00 100 ALA A C 1
ATOM 811 O O . ALA A 1 100 ? 3.723 -6.427 -1.630 1.00 95.00 100 ALA A O 1
ATOM 812 N N . TRP A 1 101 ? 3.618 -5.572 0.441 1.00 94.69 101 TRP A N 1
ATOM 813 C CA . TRP A 1 101 ? 3.381 -6.864 1.088 1.00 94.69 101 TRP A CA 1
ATOM 814 C C . TRP A 1 101 ? 2.029 -7.491 0.736 1.00 94.69 101 TRP A C 1
ATOM 816 O O . TRP A 1 101 ? 1.957 -8.703 0.527 1.00 94.69 101 TRP A O 1
ATOM 826 N N . ASN A 1 102 ? 0.963 -6.696 0.591 1.00 92.25 102 ASN A N 1
ATOM 827 C CA . ASN A 1 102 ? -0.330 -7.185 0.103 1.00 92.25 102 ASN A CA 1
ATOM 828 C C . ASN A 1 102 ? -0.206 -7.810 -1.294 1.00 92.25 102 ASN A C 1
ATOM 830 O O . ASN A 1 102 ? -0.718 -8.908 -1.529 1.00 92.25 102 ASN A O 1
ATOM 834 N N . MET A 1 103 ? 0.516 -7.149 -2.200 1.00 93.50 103 MET A N 1
ATOM 835 C CA . MET A 1 103 ? 0.776 -7.658 -3.548 1.00 93.50 103 MET A CA 1
ATOM 836 C C . MET A 1 103 ? 1.675 -8.907 -3.534 1.00 93.50 103 MET A C 1
ATOM 838 O O . MET A 1 103 ? 1.362 -9.903 -4.191 1.00 93.50 103 MET A O 1
ATOM 842 N N . LEU A 1 104 ? 2.746 -8.917 -2.732 1.00 95.12 104 LEU A N 1
ATOM 843 C CA . LEU A 1 104 ? 3.617 -10.087 -2.561 1.00 95.12 104 LEU A CA 1
ATOM 844 C C . LEU A 1 104 ? 2.838 -11.308 -2.050 1.00 95.12 104 LEU A C 1
ATOM 846 O O . LEU A 1 104 ? 2.967 -12.393 -2.628 1.00 95.12 104 LEU A O 1
ATOM 850 N N . ARG A 1 105 ? 1.970 -11.127 -1.047 1.00 93.06 105 ARG A N 1
ATOM 851 C CA . ARG A 1 105 ? 1.081 -12.179 -0.528 1.00 93.06 105 ARG A CA 1
ATOM 852 C C . ARG A 1 105 ? 0.140 -12.723 -1.590 1.00 93.06 105 ARG A C 1
ATOM 854 O O . ARG A 1 105 ? 0.017 -13.940 -1.718 1.00 93.06 105 ARG A O 1
ATOM 861 N N . ALA A 1 106 ? -0.484 -11.843 -2.374 1.00 91.62 106 ALA A N 1
ATOM 862 C CA . ALA A 1 106 ? -1.346 -12.246 -3.485 1.00 91.62 106 ALA A CA 1
ATOM 863 C C . ALA A 1 106 ? -0.587 -13.095 -4.523 1.00 91.62 106 ALA A C 1
ATOM 865 O O . ALA A 1 106 ? -1.175 -13.948 -5.186 1.00 91.62 106 ALA A O 1
ATOM 866 N N . TRP A 1 107 ? 0.733 -12.919 -4.623 1.00 94.06 107 TRP A N 1
ATOM 867 C CA . TRP A 1 107 ? 1.620 -13.722 -5.466 1.00 94.06 107 TRP A CA 1
ATOM 868 C C . TRP A 1 107 ? 2.309 -14.888 -4.734 1.00 94.06 107 TRP A C 1
ATOM 870 O O . TRP A 1 107 ? 3.235 -15.501 -5.282 1.00 94.06 107 TRP A O 1
ATOM 880 N N . GLY A 1 108 ? 1.886 -15.218 -3.512 1.00 94.44 108 GLY A N 1
ATOM 881 C CA . GLY A 1 108 ? 2.407 -16.341 -2.726 1.00 94.44 108 GLY A CA 1
ATOM 882 C C . GLY A 1 108 ? 3.799 -16.111 -2.128 1.00 94.44 108 GLY A C 1
ATOM 883 O O . GLY A 1 108 ? 4.520 -17.073 -1.876 1.00 94.44 108 GLY A O 1
ATOM 884 N N . GLN A 1 109 ? 4.221 -14.857 -1.958 1.00 94.81 109 GLN A N 1
ATOM 885 C CA . GLN A 1 109 ? 5.406 -14.491 -1.181 1.00 94.81 109 GLN A CA 1
ATOM 886 C C . GLN A 1 109 ? 4.964 -14.019 0.200 1.00 94.81 109 GLN A C 1
ATOM 888 O O . GLN A 1 109 ? 4.211 -13.055 0.316 1.00 94.81 109 GLN A O 1
ATOM 893 N N . LEU A 1 110 ? 5.431 -14.711 1.234 1.00 92.94 110 LEU A N 1
ATOM 894 C CA . LEU A 1 110 ? 5.201 -14.325 2.619 1.00 92.94 110 LEU A CA 1
ATOM 895 C C . LEU A 1 110 ? 6.425 -13.572 3.158 1.00 92.94 110 LEU A C 1
ATOM 897 O O . LEU A 1 110 ? 7.543 -13.824 2.687 1.00 92.94 110 LEU A O 1
ATOM 901 N N . PRO A 1 111 ? 6.224 -12.653 4.112 1.00 92.44 111 PRO A N 1
ATOM 902 C CA . PRO A 1 111 ? 7.322 -12.091 4.883 1.00 92.44 111 PRO A CA 1
ATOM 903 C C . PRO A 1 111 ? 8.023 -13.147 5.739 1.00 92.44 111 PRO A C 1
ATOM 905 O O . PRO A 1 111 ? 7.481 -14.227 5.979 1.00 92.44 111 PRO A O 1
ATOM 908 N N . GLU A 1 112 ? 9.229 -12.822 6.200 1.00 91.50 112 GLU A N 1
ATOM 909 C CA . GLU A 1 112 ? 9.937 -13.633 7.191 1.00 91.50 112 GLU A CA 1
ATOM 910 C C . GLU A 1 112 ? 9.184 -13.623 8.532 1.00 91.50 112 GLU A C 1
ATOM 912 O O . GLU A 1 112 ? 8.504 -12.651 8.872 1.00 91.50 112 GLU A O 1
ATOM 917 N N . ASP A 1 113 ? 9.272 -14.723 9.286 1.00 87.19 113 ASP A N 1
ATOM 918 C CA . ASP A 1 113 ? 8.476 -14.935 10.505 1.00 87.19 113 ASP A CA 1
ATOM 919 C C . ASP A 1 113 ? 8.708 -13.854 11.577 1.00 87.19 113 ASP A C 1
ATOM 921 O O . ASP A 1 113 ? 7.808 -13.549 12.363 1.00 87.19 113 ASP A O 1
ATOM 925 N N . ASP A 1 114 ? 9.905 -13.268 11.613 1.00 87.31 114 ASP A N 1
ATOM 926 C CA . ASP A 1 114 ? 10.307 -12.228 12.561 1.00 87.31 114 ASP A CA 1
ATOM 927 C C . ASP A 1 114 ? 9.655 -10.865 12.273 1.00 87.31 114 ASP A C 1
ATOM 929 O O . ASP A 1 114 ? 9.386 -10.106 13.208 1.00 87.31 114 ASP A O 1
ATOM 933 N N . ILE A 1 115 ? 9.336 -10.578 11.008 1.00 89.88 115 ILE A N 1
ATOM 934 C CA . ILE A 1 115 ? 8.681 -9.334 10.584 1.00 89.88 115 ILE A CA 1
ATOM 935 C C . ILE A 1 115 ? 7.196 -9.511 10.251 1.00 89.88 115 ILE A C 1
ATOM 937 O O . ILE A 1 115 ? 6.469 -8.523 10.245 1.00 89.88 115 ILE A O 1
ATOM 941 N N . ALA A 1 116 ? 6.706 -10.738 10.038 1.00 90.31 116 ALA A N 1
ATOM 942 C CA . ALA A 1 116 ? 5.326 -11.026 9.619 1.00 90.31 116 ALA A CA 1
ATOM 943 C C . ALA A 1 116 ? 4.244 -10.454 10.555 1.00 90.31 116 ALA A C 1
ATOM 945 O O . ALA A 1 116 ? 3.107 -10.223 10.148 1.00 90.31 116 ALA A O 1
ATOM 946 N N . ARG A 1 117 ? 4.578 -10.232 11.833 1.00 91.81 117 ARG A N 1
ATOM 947 C CA . ARG A 1 117 ? 3.675 -9.635 12.835 1.00 91.81 117 ARG A CA 1
ATOM 948 C C . ARG A 1 117 ? 3.997 -8.181 13.169 1.00 91.81 117 ARG A C 1
ATOM 950 O O . ARG A 1 117 ? 3.442 -7.642 14.132 1.00 91.81 117 ARG A O 1
ATOM 957 N N . LYS A 1 118 ? 4.876 -7.539 12.399 1.00 94.31 118 LYS A N 1
ATOM 958 C CA . LYS A 1 118 ? 5.136 -6.107 12.520 1.00 94.31 118 LYS A CA 1
ATOM 959 C C . LYS A 1 118 ? 3.886 -5.341 12.090 1.00 94.31 118 LYS A C 1
ATOM 961 O O . LYS A 1 118 ? 3.424 -5.486 10.958 1.00 94.31 118 LYS A O 1
ATOM 966 N N . VAL A 1 119 ? 3.337 -4.541 12.997 1.00 95.62 119 VAL A N 1
ATOM 967 C CA . VAL A 1 119 ? 2.176 -3.686 12.746 1.00 95.62 119 VAL A CA 1
ATOM 968 C C . VAL A 1 119 ? 2.643 -2.411 12.061 1.00 95.62 119 VAL A C 1
ATOM 970 O O . VAL A 1 119 ? 3.423 -1.650 12.623 1.00 95.62 119 VAL A O 1
ATOM 973 N N . LEU A 1 120 ? 2.126 -2.169 10.862 1.00 95.44 120 LEU A N 1
ATOM 974 C CA . LEU A 1 120 ? 2.398 -0.958 10.085 1.00 95.44 120 LEU A CA 1
ATOM 975 C C . LEU A 1 120 ? 1.226 0.022 10.102 1.00 95.44 120 LEU A C 1
ATOM 977 O O . LEU A 1 120 ? 1.385 1.187 9.747 1.00 95.44 120 LEU A O 1
ATOM 981 N N . GLY A 1 121 ? 0.047 -0.429 10.528 1.00 95.75 121 GLY A N 1
ATOM 982 C CA . GLY A 1 121 ? -1.093 0.450 10.705 1.00 95.75 121 GLY A CA 1
ATOM 983 C C . GLY A 1 121 ? -2.257 -0.189 11.442 1.00 95.75 121 GLY A C 1
ATOM 984 O O . GLY A 1 121 ? -2.320 -1.402 11.646 1.00 95.75 121 GLY A O 1
ATOM 985 N N . VAL A 1 122 ? -3.194 0.655 11.846 1.00 95.81 122 VAL A N 1
ATOM 986 C CA . VAL A 1 122 ? -4.455 0.271 12.472 1.00 95.81 122 VAL A CA 1
ATOM 987 C C . VAL A 1 122 ? -5.566 1.056 11.801 1.00 95.81 122 VAL A C 1
ATOM 989 O O . VAL A 1 122 ? -5.510 2.284 11.752 1.00 95.81 122 VAL A O 1
ATOM 992 N N . VAL A 1 123 ? -6.587 0.350 11.323 1.00 95.12 123 VAL A N 1
ATOM 993 C CA . VAL A 1 123 ? -7.817 0.955 10.811 1.00 95.12 123 VAL A CA 1
ATOM 994 C C . VAL A 1 123 ? -8.919 0.767 11.840 1.00 95.12 123 VAL A C 1
ATOM 996 O O . VAL A 1 123 ? -9.193 -0.348 12.277 1.00 95.12 123 VAL A O 1
ATOM 999 N N . MET A 1 124 ? -9.542 1.866 12.236 1.00 94.25 124 MET A N 1
ATOM 1000 C CA . MET A 1 124 ? -10.682 1.925 13.132 1.00 94.25 124 MET A CA 1
ATOM 1001 C C . MET A 1 124 ? -11.929 2.271 12.325 1.00 94.25 124 MET A C 1
ATOM 1003 O O . MET A 1 124 ? -11.968 3.301 11.655 1.00 94.25 124 MET A O 1
ATOM 1007 N N . GLU A 1 125 ? -12.957 1.441 12.428 1.00 94.19 125 GLU A N 1
ATOM 1008 C CA . GLU A 1 125 ? -14.274 1.699 11.851 1.00 94.19 125 GLU A CA 1
ATOM 1009 C C . GLU A 1 125 ? -15.268 1.966 12.977 1.00 94.19 125 GLU A C 1
ATOM 1011 O O . GLU A 1 125 ? -15.404 1.157 13.895 1.00 94.19 125 GLU A O 1
ATOM 1016 N N . VAL A 1 126 ? -15.961 3.102 12.920 1.00 93.62 126 VAL A N 1
ATOM 1017 C CA . VAL A 1 126 ? -16.925 3.528 13.939 1.00 93.62 126 VAL A CA 1
ATOM 1018 C C . VAL A 1 126 ? -18.321 3.493 13.336 1.00 93.62 126 VAL A C 1
ATOM 1020 O O . VAL A 1 126 ? -18.652 4.296 12.463 1.00 93.62 126 VAL A O 1
ATOM 1023 N N . GLY A 1 127 ? -19.153 2.565 13.808 1.00 92.69 127 GLY A N 1
ATOM 1024 C CA . GLY A 1 127 ? -20.520 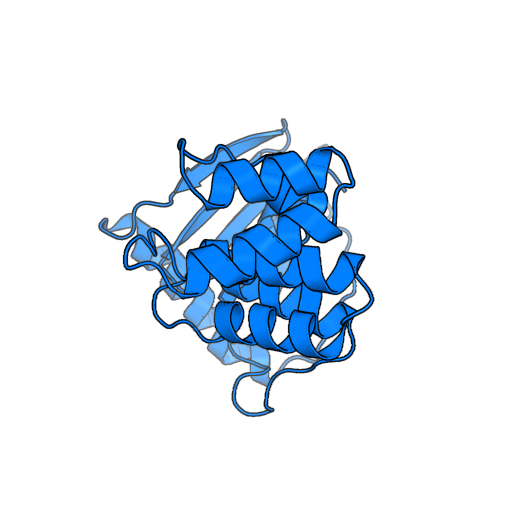2.399 13.327 1.00 92.69 127 GLY A CA 1
ATOM 1025 C C . GLY A 1 127 ? -21.423 3.525 13.815 1.00 92.69 127 GLY A C 1
ATOM 1026 O O . GLY A 1 127 ? -21.671 3.668 15.015 1.00 92.69 127 GLY A O 1
ATOM 1027 N N . LEU A 1 128 ? -21.972 4.292 12.878 1.00 89.50 128 LEU A N 1
ATOM 1028 C CA . LEU A 1 128 ? -22.880 5.407 13.137 1.00 89.50 128 LEU A CA 1
ATOM 1029 C C . LEU A 1 128 ? -24.305 5.062 12.691 1.00 89.50 128 LEU A C 1
ATOM 1031 O O . LEU A 1 128 ? -24.555 4.032 12.059 1.00 89.50 128 LEU A O 1
ATOM 1035 N N . ASP A 1 129 ? -25.270 5.927 13.013 1.00 87.56 129 ASP A N 1
ATOM 1036 C CA . ASP A 1 129 ? -26.576 5.846 12.359 1.00 87.56 129 ASP A CA 1
ATOM 1037 C C . ASP A 1 129 ? -26.401 6.156 10.861 1.00 87.56 129 ASP A C 1
ATOM 1039 O O . ASP A 1 129 ? -25.916 7.234 10.482 1.00 87.56 129 ASP A O 1
ATOM 1043 N N . LYS A 1 130 ? -26.784 5.180 10.027 1.00 83.62 130 LYS A N 1
ATOM 1044 C CA . LYS A 1 130 ? -26.715 5.210 8.555 1.00 83.62 130 LYS A CA 1
ATOM 1045 C C . LYS A 1 130 ? -25.304 5.393 7.978 1.00 83.62 130 LYS A C 1
ATOM 1047 O O . LYS A 1 130 ? -25.113 6.190 7.062 1.00 83.62 130 LYS A O 1
ATOM 1052 N N . GLY A 1 131 ? -24.320 4.653 8.485 1.00 87.56 131 GLY A N 1
ATOM 1053 C CA . GLY A 1 131 ? -22.988 4.578 7.880 1.00 87.56 131 GLY A CA 1
ATOM 1054 C C . GLY A 1 131 ? -21.886 4.350 8.904 1.00 87.56 131 GLY A C 1
ATOM 1055 O O . GLY A 1 131 ? -22.147 3.902 10.018 1.00 87.56 131 GLY A O 1
ATOM 1056 N N . MET A 1 132 ? -20.658 4.681 8.524 1.00 91.31 132 MET A N 1
ATOM 1057 C CA . MET A 1 132 ? -19.497 4.584 9.400 1.00 91.31 132 MET A CA 1
ATOM 1058 C C . MET A 1 132 ? -18.480 5.661 9.066 1.00 91.31 132 MET A C 1
ATOM 1060 O O . MET A 1 132 ? -18.339 6.047 7.905 1.00 91.31 132 MET A O 1
ATOM 1064 N N . ASP A 1 133 ? -17.771 6.092 10.094 1.00 93.44 133 ASP A N 1
ATOM 1065 C CA . ASP A 1 133 ? -16.528 6.826 9.935 1.00 93.44 133 ASP A CA 1
ATOM 1066 C C . ASP A 1 133 ? -15.365 5.834 10.004 1.00 93.44 133 ASP A C 1
ATOM 1068 O O . ASP A 1 133 ? -15.430 4.844 10.738 1.00 93.44 133 ASP A O 1
ATOM 1072 N N . VAL A 1 134 ? -14.304 6.094 9.246 1.00 94.44 134 VAL A N 1
ATOM 1073 C CA . VAL A 1 134 ? -13.115 5.242 9.211 1.00 94.44 134 VAL A CA 1
ATOM 1074 C C . VAL A 1 134 ? -11.879 6.094 9.448 1.00 94.44 134 VAL A C 1
ATOM 1076 O O . VAL A 1 134 ? -11.702 7.121 8.799 1.00 94.44 134 VAL A O 1
ATOM 1079 N N . MET A 1 135 ? -11.011 5.670 10.359 1.00 94.56 135 MET A N 1
ATOM 1080 C CA . MET A 1 135 ? -9.728 6.314 10.628 1.00 94.56 135 MET A CA 1
ATOM 1081 C C . MET A 1 135 ? -8.607 5.289 10.517 1.00 94.56 135 MET A C 1
ATOM 1083 O O . MET A 1 135 ? -8.705 4.210 11.085 1.00 94.56 135 MET A O 1
ATOM 1087 N N . ALA A 1 136 ? -7.531 5.633 9.823 1.00 95.44 136 ALA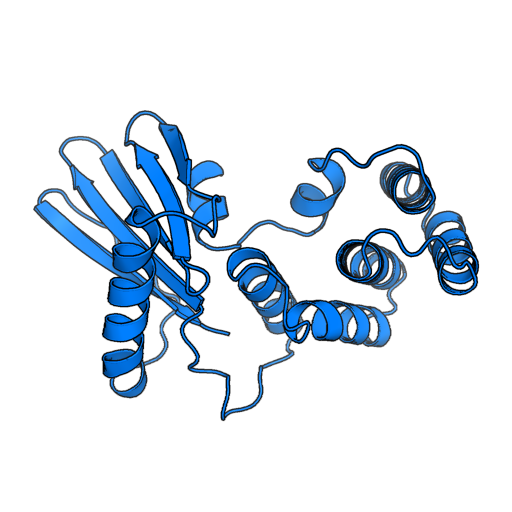 A N 1
ATOM 1088 C CA . ALA A 1 136 ? -6.312 4.846 9.764 1.00 95.44 136 ALA A CA 1
ATOM 1089 C C . ALA A 1 136 ? -5.159 5.617 10.403 1.00 95.44 136 ALA A C 1
ATOM 1091 O O . ALA A 1 136 ? -5.001 6.813 10.156 1.00 95.44 136 ALA A O 1
ATOM 1092 N N . ALA A 1 137 ? -4.364 4.922 11.206 1.00 94.81 137 ALA A N 1
ATOM 1093 C CA . ALA A 1 137 ? -3.124 5.411 11.795 1.00 94.81 137 ALA A CA 1
ATOM 1094 C C . ALA A 1 137 ? -1.984 4.470 11.407 1.00 94.81 137 ALA A C 1
ATOM 1096 O O . ALA A 1 137 ? -2.151 3.253 11.505 1.00 94.81 137 ALA A O 1
ATOM 1097 N N . TYR A 1 138 ? -0.844 5.022 11.000 1.00 94.94 138 TYR A N 1
ATOM 1098 C CA . TYR A 1 138 ? 0.293 4.257 10.494 1.00 94.94 138 TYR A CA 1
ATOM 1099 C C . TYR A 1 138 ? 1.548 4.415 11.364 1.00 94.94 138 TYR A C 1
ATOM 1101 O O . TYR A 1 138 ? 1.646 5.338 12.177 1.00 94.94 138 TYR A O 1
ATOM 1109 N N . GLU A 1 139 ? 2.491 3.475 11.235 1.00 93.56 139 GLU A N 1
ATOM 1110 C CA . GLU A 1 139 ? 3.715 3.405 12.054 1.00 93.56 139 GLU A CA 1
ATOM 1111 C C . GLU A 1 139 ? 4.590 4.661 11.910 1.00 93.56 139 GLU A C 1
ATOM 1113 O O . GLU A 1 139 ? 5.113 5.174 12.901 1.00 93.56 139 GLU A O 1
ATOM 1118 N N . ASP A 1 140 ? 4.698 5.201 10.696 1.00 90.88 140 ASP A N 1
ATOM 1119 C CA . ASP A 1 140 ? 5.427 6.445 10.396 1.00 90.88 140 ASP A CA 1
ATOM 1120 C C . ASP A 1 140 ? 4.814 7.708 11.038 1.00 90.88 140 ASP A C 1
ATOM 1122 O O . ASP A 1 140 ? 5.453 8.767 11.086 1.00 90.88 140 ASP A O 1
ATOM 1126 N N . GLY A 1 141 ? 3.618 7.589 11.619 1.00 90.81 141 GLY A N 1
ATOM 1127 C CA . GLY A 1 141 ? 2.880 8.673 12.255 1.00 90.81 141 GLY A CA 1
ATOM 1128 C C . GLY A 1 141 ? 1.868 9.360 11.342 1.00 90.81 141 GLY A C 1
ATOM 1129 O O . GLY A 1 141 ? 1.129 10.212 11.830 1.00 90.81 141 GLY A O 1
ATOM 1130 N N . THR A 1 142 ? 1.791 8.974 10.065 1.00 91.50 142 THR A N 1
ATOM 1131 C CA . THR A 1 142 ? 0.750 9.461 9.157 1.00 91.50 142 THR A CA 1
ATOM 1132 C C . THR A 1 142 ? -0.615 8.894 9.543 1.00 91.50 142 THR A C 1
ATOM 1134 O O . THR A 1 142 ? -0.746 7.857 10.210 1.00 91.50 142 THR A O 1
ATOM 1137 N N . SER A 1 143 ? -1.678 9.594 9.154 1.00 92.88 143 SER A N 1
ATOM 1138 C CA . SER A 1 143 ? -3.042 9.126 9.385 1.00 92.88 143 SER A CA 1
ATOM 1139 C C . SER A 1 143 ? -4.011 9.648 8.336 1.00 92.88 143 SER A C 1
ATOM 1141 O O . SER A 1 143 ? -3.770 10.645 7.656 1.00 92.88 143 SER A O 1
ATOM 1143 N N . ARG A 1 144 ? -5.140 8.959 8.190 1.00 93.38 144 ARG A N 1
ATOM 1144 C CA . ARG A 1 144 ? -6.203 9.332 7.254 1.00 93.38 144 ARG A CA 1
ATOM 1145 C C . ARG A 1 144 ? -7.561 9.087 7.883 1.00 93.38 144 ARG A C 1
ATOM 1147 O O . ARG A 1 144 ? -7.738 8.124 8.622 1.00 93.38 144 ARG A O 1
ATOM 1154 N N . TYR A 1 145 ? -8.526 9.939 7.580 1.00 93.56 145 TYR A N 1
ATOM 1155 C CA . TYR A 1 145 ? -9.905 9.809 8.040 1.00 93.56 145 TYR A CA 1
ATOM 1156 C C . TYR A 1 145 ? -10.854 9.925 6.858 1.00 93.56 145 TYR A C 1
ATOM 1158 O O . TYR A 1 145 ? -10.691 10.812 6.026 1.00 93.56 145 TYR A O 1
ATOM 1166 N N . VAL A 1 146 ? -11.855 9.055 6.805 1.00 93.88 146 VAL A N 1
ATOM 1167 C CA . VAL A 1 146 ? -12.950 9.082 5.840 1.00 93.88 146 VAL A CA 1
ATOM 1168 C C . VAL A 1 146 ? -14.256 9.151 6.621 1.00 93.88 146 VAL A C 1
ATOM 1170 O O . VAL A 1 146 ? -14.564 8.261 7.413 1.00 93.88 146 VAL A O 1
ATOM 1173 N N . SER A 1 147 ? -15.034 10.206 6.396 1.00 93.31 147 SER A N 1
ATOM 1174 C CA . SER A 1 147 ? -16.346 10.355 7.019 1.00 93.31 147 SER A CA 1
ATOM 1175 C C . SER A 1 147 ? -17.390 9.470 6.341 1.00 93.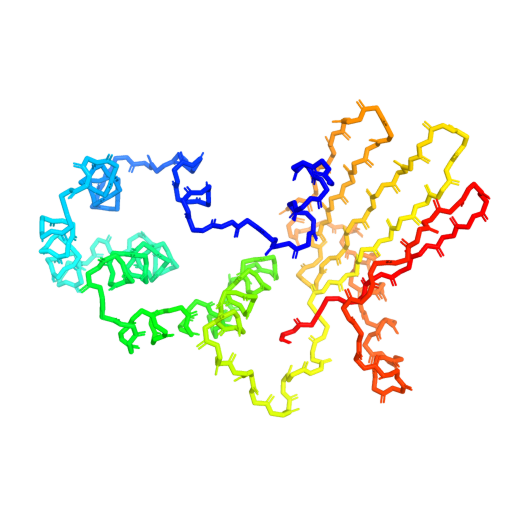31 147 SER A C 1
ATOM 1177 O O . SER A 1 147 ? -17.273 9.115 5.163 1.00 93.31 147 SER A O 1
ATOM 1179 N N . LYS A 1 148 ? -18.509 9.235 7.029 1.00 89.56 148 LYS A N 1
ATOM 1180 C CA . LYS A 1 148 ? -19.684 8.561 6.455 1.00 89.56 148 LYS A CA 1
ATOM 1181 C C . LYS A 1 148 ? -20.241 9.226 5.192 1.00 89.56 148 LYS A C 1
ATOM 1183 O O . LYS A 1 148 ? -20.970 8.589 4.438 1.00 89.56 148 LYS A O 1
ATOM 1188 N N . THR A 1 149 ? -19.942 10.509 4.972 1.00 89.44 149 THR A N 1
ATOM 1189 C CA . THR A 1 149 ? -20.362 11.259 3.777 1.00 89.44 149 THR A CA 1
ATOM 1190 C C . THR A 1 149 ? -19.368 11.140 2.620 1.00 89.44 149 THR A C 1
ATOM 1192 O O . THR A 1 149 ? -19.621 11.701 1.560 1.00 89.44 149 THR A O 1
ATOM 1195 N N . GLY A 1 150 ? -18.249 10.431 2.810 1.00 86.75 150 GLY A N 1
ATOM 1196 C CA . GLY A 1 150 ? -17.196 10.254 1.810 1.00 86.75 150 GLY A CA 1
ATOM 1197 C C . GLY A 1 150 ? -16.161 11.380 1.772 1.00 86.75 150 GLY A C 1
ATOM 1198 O O . GLY A 1 150 ? -15.359 11.429 0.845 1.00 86.75 150 GLY A O 1
ATOM 1199 N N . SER A 1 151 ? -16.153 12.286 2.753 1.00 90.62 151 SER A N 1
ATOM 1200 C CA . SER A 1 151 ? -15.111 13.314 2.859 1.00 90.62 151 SER A CA 1
ATOM 1201 C C . SER A 1 151 ? -13.846 12.703 3.455 1.00 90.62 151 SER A C 1
ATOM 1203 O O . SER A 1 151 ? -13.946 11.955 4.424 1.00 90.62 151 SER A O 1
ATOM 1205 N N . MET A 1 152 ? -12.670 13.042 2.921 1.00 91.75 152 MET A N 1
ATOM 1206 C CA . MET A 1 152 ? -11.388 12.528 3.412 1.00 91.75 152 MET A CA 1
ATOM 1207 C C . MET A 1 152 ? -10.512 13.642 3.992 1.00 91.75 152 MET A C 1
ATOM 1209 O O . MET A 1 152 ? -10.425 14.728 3.420 1.00 91.75 152 MET A O 1
ATOM 1213 N N . ILE A 1 153 ? -9.842 13.349 5.104 1.00 91.12 153 ILE A N 1
ATOM 1214 C CA . ILE A 1 153 ? -8.759 14.155 5.670 1.00 91.12 153 ILE A CA 1
ATOM 1215 C C . ILE A 1 153 ? -7.492 13.301 5.663 1.00 91.12 153 ILE A C 1
ATOM 1217 O O . ILE A 1 153 ? -7.539 12.117 5.998 1.00 91.12 153 ILE A O 1
AT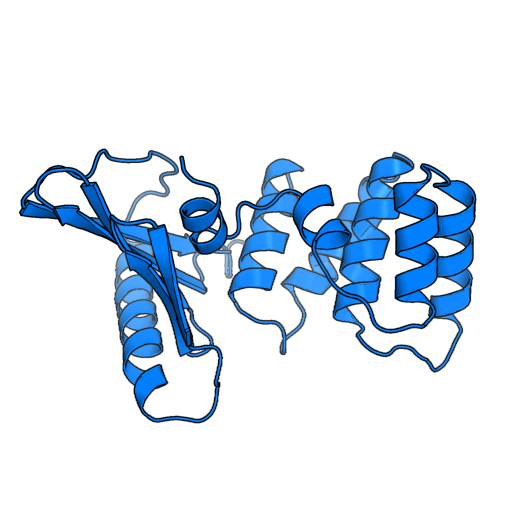OM 1221 N N . VAL A 1 154 ? -6.376 13.904 5.263 1.00 90.44 154 VAL A N 1
ATOM 1222 C CA . VAL A 1 154 ? -5.065 13.256 5.183 1.00 90.44 154 VAL A CA 1
ATOM 1223 C C . VAL A 1 154 ? -4.078 14.050 6.026 1.00 90.44 154 VAL A C 1
ATOM 1225 O O . VAL A 1 154 ? -3.970 15.268 5.873 1.00 90.44 154 VAL A O 1
ATOM 1228 N N . TRP A 1 155 ? -3.368 13.349 6.902 1.00 90.00 155 TRP A N 1
ATOM 1229 C CA . TRP A 1 155 ? -2.299 13.874 7.739 1.00 90.00 155 TRP A CA 1
ATOM 1230 C C . TRP A 1 155 ? -1.005 13.128 7.392 1.00 90.00 155 TRP A C 1
ATOM 1232 O O . TRP A 1 155 ? -0.677 12.131 8.030 1.00 90.00 155 TRP A O 1
ATOM 1242 N N . ASP A 1 156 ? -0.298 13.612 6.367 1.00 84.00 156 ASP A N 1
ATOM 1243 C CA . ASP A 1 156 ? 0.958 13.022 5.862 1.00 84.00 156 ASP A CA 1
ATOM 1244 C C . ASP A 1 156 ? 2.206 13.843 6.278 1.00 84.00 156 ASP A C 1
ATOM 1246 O O . ASP A 1 156 ? 3.315 13.581 5.828 1.00 84.00 156 ASP A O 1
ATOM 1250 N N . ASP A 1 157 ? 2.057 14.869 7.127 1.00 75.75 157 ASP A N 1
ATOM 1251 C CA . ASP A 1 157 ? 3.207 15.624 7.643 1.00 75.75 157 ASP A CA 1
ATOM 1252 C C . ASP A 1 157 ? 3.914 14.803 8.720 1.00 75.75 157 ASP A C 1
ATOM 1254 O O . ASP A 1 157 ? 3.323 14.540 9.757 1.00 75.75 157 ASP A O 1
ATOM 1258 N N . HIS A 1 158 ? 5.176 14.426 8.510 1.00 66.62 158 HIS A N 1
ATOM 1259 C CA . HIS A 1 158 ? 5.960 13.618 9.451 1.00 66.62 158 HIS A CA 1
ATOM 1260 C C . HIS A 1 158 ? 6.498 14.407 10.668 1.00 66.62 158 HIS A C 1
ATOM 1262 O O . HIS A 1 158 ? 7.036 13.793 11.598 1.00 66.62 158 HIS A O 1
ATOM 1268 N N . GLY A 1 159 ? 6.352 15.741 10.691 1.00 55.12 159 GLY A N 1
ATOM 1269 C CA . GLY A 1 159 ? 7.066 16.640 11.607 1.00 55.12 159 GLY A CA 1
ATOM 1270 C C . GLY A 1 159 ? 6.318 17.180 12.835 1.00 55.12 159 GLY A C 1
ATOM 1271 O O . GLY A 1 159 ? 6.980 17.767 13.691 1.00 55.12 159 GLY A O 1
ATOM 1272 N N . ASP A 1 160 ? 4.996 17.009 12.966 1.00 55.91 160 ASP A N 1
ATOM 1273 C CA . ASP A 1 160 ? 4.213 17.714 14.002 1.00 55.91 160 ASP A CA 1
ATOM 1274 C C . ASP A 1 160 ? 3.701 16.816 15.156 1.00 55.91 160 ASP A C 1
ATOM 1276 O O . ASP A 1 160 ? 3.558 15.597 15.023 1.00 55.91 160 ASP A O 1
ATOM 1280 N N . HIS A 1 161 ? 3.379 17.431 16.304 1.00 55.03 161 HIS A N 1
ATOM 1281 C CA . HIS A 1 161 ? 2.913 16.774 17.546 1.00 55.03 161 HIS A CA 1
ATOM 1282 C C . HIS A 1 161 ? 1.655 15.897 17.366 1.00 55.03 161 HIS A C 1
ATOM 1284 O O . HIS A 1 161 ? 1.378 15.029 18.197 1.00 55.03 161 HIS A O 1
ATOM 1290 N N . ASN A 1 162 ? 0.889 16.092 16.287 1.00 56.81 162 ASN A N 1
ATOM 1291 C CA . ASN A 1 162 ? -0.310 15.302 15.984 1.00 56.81 162 ASN A CA 1
ATOM 1292 C C . ASN A 1 162 ? 0.002 13.827 15.645 1.00 56.81 162 ASN A C 1
ATOM 1294 O O . ASN A 1 162 ? -0.862 12.964 15.812 1.00 56.81 162 ASN A O 1
ATOM 1298 N N . ASN A 1 163 ? 1.245 13.513 15.268 1.00 71.44 163 ASN A N 1
ATOM 1299 C CA . ASN A 1 163 ? 1.671 12.171 14.850 1.00 71.44 163 ASN A CA 1
ATOM 1300 C C . ASN A 1 163 ? 1.888 11.199 16.015 1.00 71.44 163 ASN A C 1
ATOM 1302 O O . ASN A 1 163 ? 1.928 9.979 15.830 1.00 71.44 163 ASN A O 1
ATOM 1306 N N . ASP A 1 164 ? 2.006 11.718 17.237 1.00 83.56 164 ASP A N 1
ATOM 1307 C CA . ASP A 1 164 ? 2.256 10.896 18.419 1.00 83.56 164 ASP A CA 1
ATOM 1308 C C . ASP A 1 164 ? 1.074 9.984 18.749 1.00 83.56 164 ASP A C 1
ATOM 1310 O O . ASP A 1 164 ? 1.268 8.881 19.261 1.00 83.56 164 ASP A O 1
ATOM 1314 N N . LEU A 1 165 ? -0.156 10.404 18.438 1.00 88.06 165 LEU A N 1
ATOM 1315 C CA . LEU A 1 165 ? -1.337 9.567 18.642 1.00 88.06 165 LEU A CA 1
ATOM 1316 C C . LEU A 1 165 ? -1.359 8.378 17.680 1.00 88.06 165 LEU A C 1
ATOM 1318 O O . LEU A 1 165 ? -1.635 7.263 18.123 1.00 88.06 165 LEU A O 1
ATOM 1322 N N . ALA A 1 166 ? -1.014 8.588 16.406 1.00 91.06 166 ALA A N 1
ATOM 1323 C CA . ALA A 1 166 ? -0.940 7.509 15.425 1.00 91.06 166 ALA A CA 1
ATOM 1324 C C . ALA A 1 166 ? 0.081 6.445 15.856 1.00 91.06 166 ALA A C 1
ATOM 1326 O O . ALA A 1 166 ? -0.260 5.267 15.992 1.00 91.06 166 ALA A O 1
ATOM 1327 N N . ARG A 1 167 ? 1.293 6.884 16.225 1.00 91.44 167 ARG A N 1
ATOM 1328 C CA . ARG A 1 167 ? 2.350 5.992 16.731 1.00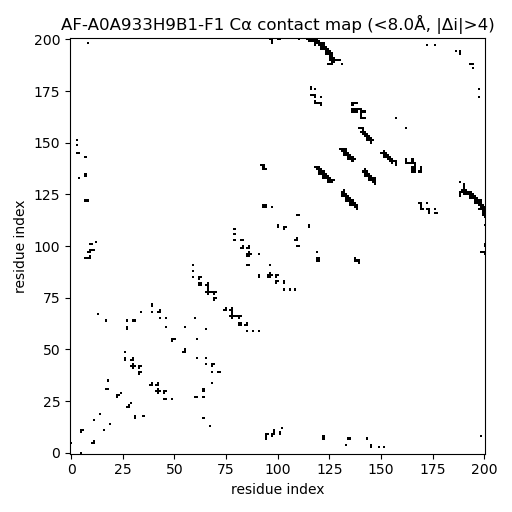 91.44 167 ARG A CA 1
ATOM 1329 C C . ARG A 1 167 ? 1.935 5.253 18.003 1.00 91.44 167 ARG A C 1
ATOM 1331 O O . ARG A 1 167 ? 2.212 4.064 18.137 1.00 91.44 167 ARG A O 1
ATOM 1338 N N . ARG A 1 168 ? 1.237 5.917 18.933 1.00 93.19 168 ARG A N 1
ATOM 1339 C CA . ARG A 1 168 ? 0.730 5.283 20.167 1.00 93.19 168 ARG A CA 1
ATOM 1340 C C . ARG A 1 168 ? -0.312 4.205 19.885 1.00 93.19 168 ARG A C 1
ATOM 1342 O O . ARG A 1 168 ? -0.268 3.159 20.528 1.00 93.19 168 ARG A O 1
ATOM 1349 N N . ILE A 1 169 ? -1.229 4.443 18.946 1.00 93.56 169 ILE A N 1
ATOM 1350 C CA . ILE A 1 169 ? -2.237 3.451 18.543 1.00 93.56 169 ILE A CA 1
ATOM 1351 C C . ILE A 1 169 ? -1.551 2.222 17.938 1.00 93.56 169 ILE A C 1
ATOM 1353 O O . ILE A 1 169 ? -1.846 1.098 18.345 1.00 93.56 169 ILE A O 1
ATOM 1357 N N . VAL A 1 170 ? -0.598 2.430 17.025 1.00 95.31 170 VAL A N 1
ATOM 1358 C CA . VAL A 1 170 ? 0.172 1.340 16.407 1.00 95.31 170 VAL A CA 1
ATOM 1359 C C . VAL A 1 170 ? 0.978 0.564 17.451 1.00 95.31 170 VAL A C 1
ATOM 1361 O O . VAL A 1 170 ? 0.904 -0.664 17.489 1.00 95.31 170 VAL A O 1
ATOM 1364 N N . ALA A 1 171 ? 1.664 1.253 18.367 1.00 94.81 171 ALA A N 1
ATOM 1365 C CA . ALA A 1 171 ? 2.413 0.613 19.450 1.00 94.81 171 ALA A CA 1
ATOM 1366 C C . ALA A 1 171 ? 1.510 -0.221 20.380 1.00 94.81 171 ALA A C 1
ATOM 1368 O O . ALA A 1 171 ? 1.876 -1.328 20.779 1.00 94.81 171 ALA A O 1
ATOM 1369 N N . ALA A 1 172 ? 0.309 0.274 20.698 1.00 94.94 172 ALA A N 1
ATOM 1370 C CA . ALA A 1 172 ? -0.668 -0.474 21.485 1.00 94.94 172 ALA A CA 1
ATOM 1371 C C . ALA A 1 172 ? -1.160 -1.730 20.744 1.00 94.94 172 ALA A C 1
ATOM 1373 O O . ALA A 1 172 ? -1.253 -2.801 21.347 1.00 94.94 172 ALA A O 1
ATOM 1374 N N . ALA A 1 173 ? -1.420 -1.629 19.437 1.00 95.38 173 ALA A N 1
ATOM 1375 C CA . ALA A 1 173 ? -1.796 -2.774 18.612 1.00 95.38 173 ALA A CA 1
ATOM 1376 C C . ALA A 1 173 ? -0.668 -3.816 18.518 1.00 95.38 173 ALA A C 1
ATOM 1378 O O . ALA A 1 173 ? -0.925 -5.015 18.650 1.00 95.38 173 ALA A O 1
ATOM 1379 N N . GLN A 1 174 ? 0.586 -3.376 18.381 1.00 95.44 174 GLN A N 1
ATOM 1380 C CA . GLN A 1 174 ? 1.752 -4.262 18.353 1.00 95.44 174 GLN A CA 1
ATOM 1381 C C . GLN A 1 174 ? 1.870 -5.117 19.626 1.00 95.44 174 GLN A C 1
ATOM 1383 O O . GLN A 1 174 ? 2.244 -6.288 19.544 1.00 95.44 174 GLN A O 1
ATOM 1388 N N . ALA A 1 175 ? 1.511 -4.573 20.795 1.00 93.25 175 ALA A N 1
ATOM 1389 C CA . ALA A 1 175 ? 1.561 -5.298 22.067 1.00 93.25 175 ALA A CA 1
ATOM 1390 C C . ALA A 1 175 ? 0.542 -6.454 22.162 1.00 93.25 175 ALA A C 1
ATOM 1392 O O . ALA A 1 175 ? 0.765 -7.420 22.899 1.00 93.25 175 ALA A O 1
ATOM 1393 N N . ILE A 1 176 ? -0.567 -6.377 21.417 1.00 91.31 176 ILE A N 1
ATOM 1394 C CA . ILE A 1 176 ? -1.642 -7.380 21.461 1.00 91.31 176 ILE A CA 1
ATOM 1395 C C . ILE A 1 176 ? -1.666 -8.302 20.237 1.00 91.31 176 ILE A C 1
ATOM 1397 O O . ILE A 1 176 ? -2.157 -9.422 20.353 1.00 91.31 176 ILE A O 1
ATOM 1401 N N . VAL A 1 177 ? -1.105 -7.898 19.088 1.00 90.94 177 VAL A N 1
ATOM 1402 C CA . VAL A 1 177 ? -1.195 -8.671 17.829 1.00 90.94 177 VAL A CA 1
ATOM 1403 C C . VAL A 1 177 ? -0.597 -10.077 17.947 1.00 90.94 177 VAL A C 1
ATOM 1405 O O . VAL A 1 177 ? -1.086 -11.020 17.331 1.00 90.94 177 VAL A O 1
ATOM 1408 N N . ASN A 1 178 ? 0.416 -10.259 18.799 1.00 84.56 178 ASN A N 1
ATOM 1409 C CA . ASN A 1 178 ? 1.045 -11.562 19.044 1.00 84.56 178 ASN A CA 1
ATOM 1410 C C . ASN A 1 178 ? 0.135 -12.549 19.791 1.00 84.56 178 ASN A C 1
ATOM 1412 O O . ASN A 1 178 ? 0.389 -13.749 19.776 1.00 84.56 178 ASN A O 1
ATOM 1416 N N . GLN A 1 179 ? -0.928 -12.053 20.423 1.00 87.81 179 GLN A N 1
ATOM 1417 C CA . GLN A 1 179 ? -1.895 -12.850 21.179 1.00 87.81 179 GLN A CA 1
ATOM 1418 C C . GLN A 1 179 ? -3.153 -13.160 20.358 1.00 87.81 179 GLN A C 1
ATOM 1420 O O . GLN A 1 179 ? -3.984 -13.964 20.779 1.00 87.81 179 GLN A O 1
ATOM 1425 N N . LEU A 1 180 ? -3.306 -12.525 19.192 1.00 84.88 180 LEU A N 1
ATOM 1426 C CA . LEU A 1 180 ? -4.474 -12.672 18.335 1.00 84.88 180 LEU A CA 1
ATOM 1427 C C . LEU A 1 180 ? -4.203 -13.678 17.203 1.00 84.88 180 LEU A C 1
ATOM 1429 O O . LEU A 1 180 ? -3.078 -13.753 16.681 1.00 84.88 180 LEU A O 1
ATOM 1433 N N . PRO A 1 181 ? -5.221 -14.459 16.797 1.00 83.06 181 PRO A N 1
ATOM 1434 C CA . PRO A 1 181 ? -5.148 -15.223 15.564 1.00 83.06 181 PRO A CA 1
ATOM 1435 C C . PRO A 1 181 ? -5.126 -14.265 14.368 1.00 83.06 181 PRO A C 1
ATOM 1437 O O . PRO A 1 181 ? -5.823 -13.249 14.362 1.00 83.06 181 PRO A O 1
ATOM 1440 N N . ALA A 1 182 ? -4.352 -14.605 13.338 1.00 79.31 182 ALA A N 1
ATOM 1441 C CA . ALA A 1 182 ? -4.434 -13.897 12.067 1.00 79.31 182 ALA A CA 1
ATOM 1442 C C . ALA A 1 182 ? -5.823 -14.129 11.452 1.00 79.31 182 ALA A C 1
ATOM 1444 O O . ALA A 1 182 ? -6.307 -15.262 11.405 1.00 79.31 182 ALA A O 1
ATOM 1445 N N . SER A 1 183 ? -6.466 -13.059 10.993 1.00 78.69 183 SER A N 1
ATOM 1446 C CA . SER A 1 183 ? -7.773 -13.114 10.345 1.00 78.69 183 SER A CA 1
ATOM 1447 C C . SER A 1 183 ? -7.847 -12.066 9.246 1.00 78.69 183 SER A C 1
ATOM 1449 O O . SER A 1 183 ? -7.424 -10.929 9.438 1.00 78.69 183 SER A O 1
ATOM 1451 N N . THR A 1 184 ? -8.417 -12.449 8.109 1.00 72.81 184 THR A N 1
ATOM 1452 C CA . THR A 1 184 ? -8.772 -11.548 7.004 1.00 72.81 184 THR A CA 1
ATOM 1453 C C . THR A 1 184 ? -10.277 -11.285 6.944 1.00 72.81 184 THR A C 1
ATOM 1455 O O . THR A 1 184 ? -10.756 -10.653 6.006 1.00 72.81 184 THR A O 1
ATOM 1458 N N . ALA A 1 185 ? -11.044 -11.789 7.917 1.00 71.75 185 ALA A N 1
ATOM 1459 C CA . ALA A 1 185 ? -12.490 -11.636 7.931 1.00 71.75 185 ALA A CA 1
ATOM 1460 C C . ALA A 1 185 ? -12.878 -10.178 8.212 1.00 71.75 185 ALA A C 1
ATOM 1462 O O . ALA A 1 185 ? -12.541 -9.626 9.261 1.00 71.75 185 ALA A O 1
ATOM 1463 N N . GLU A 1 186 ? -13.634 -9.574 7.297 1.00 69.44 186 GLU A N 1
ATOM 1464 C CA . GLU A 1 186 ? -14.299 -8.299 7.545 1.00 69.44 186 GLU A CA 1
ATOM 1465 C C . GLU A 1 186 ? -15.493 -8.532 8.477 1.00 69.44 186 GLU A C 1
ATOM 1467 O O . GLU A 1 186 ? -16.4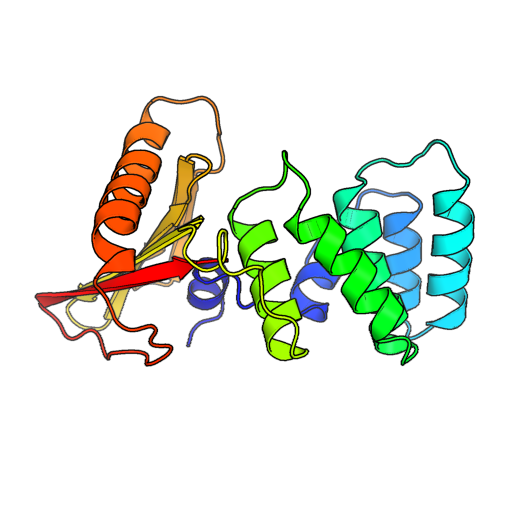35 -9.250 8.135 1.00 69.44 186 GLU A O 1
ATOM 1472 N N . ALA A 1 187 ? -15.465 -7.934 9.668 1.00 70.19 187 ALA A N 1
ATOM 1473 C CA . ALA A 1 187 ? -16.662 -7.842 10.489 1.00 70.19 187 ALA A CA 1
ATOM 1474 C C . ALA A 1 187 ? -17.561 -6.704 9.978 1.00 70.19 187 ALA A C 1
ATOM 1476 O O . ALA A 1 187 ? -17.104 -5.724 9.393 1.00 70.19 187 ALA A O 1
ATOM 1477 N N . VAL A 1 188 ? -18.872 -6.840 10.180 1.00 74.75 188 VAL A N 1
ATOM 1478 C CA . VAL A 1 188 ? -19.812 -5.748 9.912 1.00 74.75 188 VAL A CA 1
ATOM 1479 C C . VAL A 1 188 ? -19.841 -4.849 11.140 1.00 74.75 188 VAL A C 1
ATOM 1481 O O . VAL A 1 188 ? -20.295 -5.265 12.207 1.00 74.75 188 VAL A O 1
ATOM 1484 N N . THR A 1 189 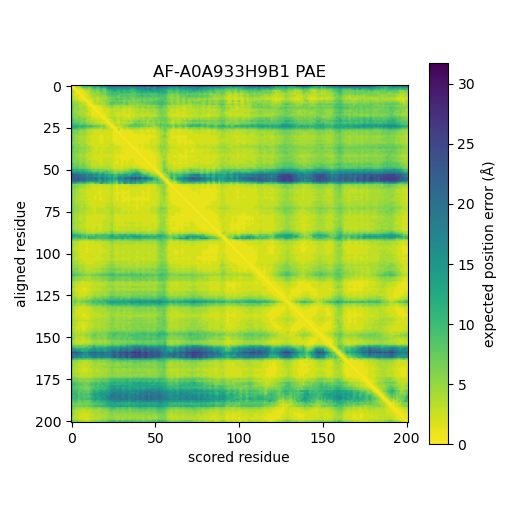? -19.389 -3.606 10.990 1.00 80.81 189 THR A N 1
ATOM 1485 C CA . THR A 1 189 ? -19.481 -2.616 12.065 1.00 80.81 189 THR A CA 1
ATOM 1486 C C . THR A 1 189 ? -20.909 -2.068 12.139 1.00 80.81 189 THR A C 1
ATOM 1488 O O . THR A 1 189 ? -21.346 -1.300 11.283 1.00 80.81 189 THR A O 1
ATOM 1491 N N . SER A 1 190 ? -21.666 -2.477 13.160 1.00 85.12 190 SER A N 1
ATOM 1492 C CA . SER A 1 190 ? -23.008 -1.951 13.439 1.00 85.12 190 SER A CA 1
ATOM 1493 C C . SER A 1 190 ? -22.960 -0.669 14.272 1.00 85.12 190 SER A C 1
ATOM 1495 O O . SER A 1 190 ? -21.981 -0.402 14.967 1.00 85.12 190 SER A O 1
ATOM 1497 N N . THR A 1 191 ? -24.045 0.107 14.255 1.00 90.31 191 THR A N 1
ATOM 1498 C CA . THR A 1 191 ? -24.176 1.329 15.060 1.00 90.31 191 THR A CA 1
ATOM 1499 C C . THR A 1 191 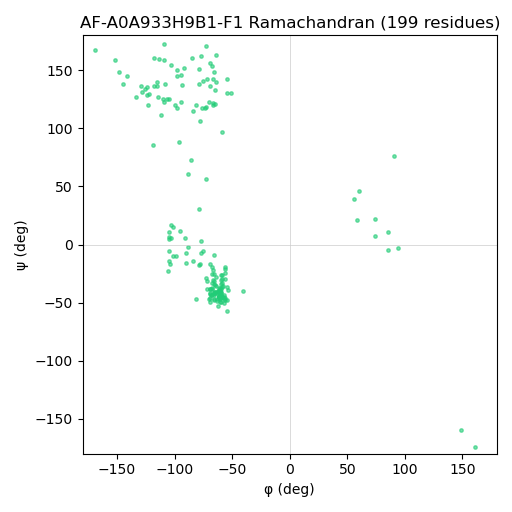? -23.835 1.080 16.532 1.00 90.31 191 THR A C 1
ATOM 1501 O O . THR A 1 191 ? -24.343 0.136 17.136 1.00 90.31 191 THR A O 1
ATOM 1504 N N . GLY A 1 192 ? -22.980 1.934 17.103 1.00 88.06 192 GLY A N 1
ATOM 1505 C CA . GLY A 1 192 ? -22.537 1.842 18.499 1.00 88.06 192 GLY A CA 1
ATOM 1506 C C . GLY A 1 192 ? -21.340 0.916 18.740 1.00 88.06 192 GLY A C 1
ATOM 1507 O O . GLY A 1 192 ? -20.825 0.894 19.855 1.00 88.06 192 GLY A O 1
ATOM 1508 N N . ASN A 1 193 ? -20.870 0.203 17.712 1.00 91.06 193 ASN A N 1
ATOM 1509 C CA . ASN A 1 193 ? -19.668 -0.621 17.782 1.00 91.06 193 ASN A CA 1
ATOM 1510 C C . ASN A 1 193 ? -18.480 0.060 17.096 1.00 91.06 193 ASN A C 1
ATOM 1512 O O . ASN A 1 193 ? -18.640 0.863 16.173 1.00 91.06 193 ASN A O 1
ATOM 1516 N N . VAL A 1 194 ? -17.283 -0.314 17.546 1.00 91.44 194 VAL A N 1
ATOM 1517 C CA . VAL A 1 194 ? -16.014 0.056 16.922 1.00 91.44 194 VAL A CA 1
ATOM 1518 C C . VAL A 1 194 ? -15.268 -1.219 16.562 1.00 91.44 194 VAL A C 1
ATOM 1520 O O . VAL A 1 194 ? -15.112 -2.105 17.404 1.00 91.44 194 VAL A O 1
ATOM 1523 N N . GLN A 1 195 ? -14.805 -1.305 15.323 1.00 91.75 195 GLN A N 1
ATOM 1524 C CA . GLN A 1 195 ? -13.956 -2.388 14.848 1.00 91.75 195 GLN A CA 1
ATOM 1525 C C . GLN A 1 195 ? -12.539 -1.871 14.642 1.00 91.75 195 GLN A C 1
ATOM 1527 O O . GLN A 1 195 ? -12.338 -0.788 14.100 1.00 91.75 195 GLN A O 1
ATOM 1532 N N . PHE A 1 196 ? -11.562 -2.677 15.046 1.00 92.12 196 PHE A N 1
ATOM 1533 C CA . PHE A 1 196 ? -10.153 -2.431 14.780 1.00 92.12 196 PHE A CA 1
ATOM 1534 C C . PHE A 1 196 ? -9.620 -3.516 13.851 1.00 92.12 196 PHE A C 1
ATOM 1536 O O . PHE A 1 196 ? -9.731 -4.705 14.150 1.00 92.12 196 PHE A O 1
ATOM 1543 N N . SER A 1 197 ? -9.004 -3.096 12.756 1.00 93.12 197 SER A N 1
ATOM 1544 C CA . SER A 1 197 ? -8.227 -3.941 11.860 1.00 93.12 197 SER A CA 1
ATOM 1545 C C . SER A 1 197 ? -6.755 -3.593 12.023 1.00 93.12 197 SER A C 1
ATOM 1547 O O . SER A 1 197 ? -6.360 -2.442 11.849 1.00 93.12 197 SER A O 1
ATOM 1549 N N . VAL A 1 198 ? -5.944 -4.587 12.371 1.00 94.19 198 VAL A N 1
ATOM 1550 C CA . VAL A 1 198 ? -4.493 -4.433 12.520 1.00 94.19 198 VAL A CA 1
ATOM 1551 C C . VAL A 1 198 ? -3.838 -4.828 11.203 1.00 94.19 198 VAL A C 1
ATOM 1553 O O . VAL A 1 198 ? -4.046 -5.941 10.721 1.00 94.19 198 VAL A O 1
ATOM 1556 N N . LEU A 1 199 ? -3.077 -3.910 10.613 1.00 94.31 199 LEU A N 1
ATOM 1557 C CA . LEU A 1 199 ? -2.401 -4.106 9.338 1.00 94.31 199 LEU A CA 1
ATOM 1558 C C . LEU A 1 199 ? -0.952 -4.505 9.601 1.00 94.31 199 LEU A C 1
ATOM 1560 O O . LEU A 1 199 ? -0.190 -3.730 10.187 1.00 94.31 199 LEU A O 1
ATOM 1564 N N . THR A 1 200 ? -0.577 -5.704 9.167 1.00 93.44 200 THR A N 1
ATOM 1565 C CA . THR A 1 200 ? 0.788 -6.214 9.295 1.00 93.44 200 THR A CA 1
ATOM 1566 C C . THR A 1 200 ? 1.462 -6.383 7.941 1.00 93.44 200 THR A C 1
ATOM 1568 O O . THR A 1 200 ? 0.810 -6.486 6.890 1.00 93.44 200 THR A O 1
ATOM 1571 N N . VAL A 1 201 ? 2.791 -6.431 8.011 1.00 90.56 201 VAL A N 1
ATOM 1572 C CA . VAL A 1 201 ? 3.676 -6.962 6.965 1.00 90.56 201 VAL A CA 1
ATOM 1573 C C . VAL A 1 201 ? 3.206 -8.318 6.462 1.00 90.56 201 VAL A C 1
ATOM 1575 O O . VAL A 1 201 ? 2.456 -9.022 7.179 1.00 90.56 201 VAL A O 1
#

Foldseek 3Di:
DDPLVCLLQLNDDLCCVLVVDDDDPDLLVVLSVCVVVVVLVVSQVSLVVVVVDPPCPDLLSSLSSQLVSCVSVVVNVSSLVSLVCNLPDPPHQLSSNLNSQVVCVVVVHADDPVQQLQFFKKKKWAAAVQATKIKMAGLLLWIKIADRVGDIDTRPDSDDPNSVVSNVVSVVCSVCSVVDDDDPDDDDRHHPDMDMDTRGD

Mean predicted aligned error: 5.74 Å

pLDDT: mean 87.99, std 9.68, range [51.25, 97.25]

Radius of gyration: 18.24 Å; Cα contacts (8 Å, |Δi|>4): 307; chains: 1; bounding box: 49×34×47 Å